Protein AF-A0AAX1UFE7-F1 (afdb_monomer)

Secondary structure (DSSP, 8-state):
-----------S---B-SS-TT---S--S-----HHHHHTSHHHHHHHHTT-THHHHHHHHHHHHHTTSSSTTEEES-HHHHHHHTT-TT-HHHHHHHHHHHTTT-EEEB-TTGGGGTT--EEE-HHHHHHHHHHHHHHHHHHHHHHHHHHHHHHHHHHHHHHHTT-HHHHH-HHHHHHHHHHHHHTT----HHHHHHHHHHHTS--------

Sequence (213 aa):
MPSDYAETEVIGDFWEYPLAFGETLSSHDWVPLYTNRLLTSRFVARALAEGRRADIGTALILWAEAFRQDPAGTLPDDDLELARLAGFGADLDGWRAARAGALYGWRETHIANQEDARDNPRLGHPMIAGIARDMYRRKRGRDQARTEGAKAMARTRVRRKLIEINCTRAADSADVVALIAEWLIQRDLYITSDNVRAAFEATRGGPKVVTFQ

Organism: Cereibacter sphaeroides (NCBI:txid1063)

Foldseek 3Di:
DDDPPPPPPPPDDAAAQLAAFVLAFDDLPDFDPVVVCLCPDPLCVVCVVVVNNVLSVLLVLVQSVQNGDGVRQKDFPDLQRSCVSSVVHPVSVVSVVSVCSSCVQWDWHDHPPCVVVVVTTIIHHVVSSVRSNVSSVVVVVVVVVVVVVVLVVLLVLLLVLCVVVVVNVLSPDSVSSSQLSVQCVVVVHDSDNVSSVVSSVVSVDDDDPPDDD

Structure (mmCIF, N/CA/C/O backbone):
data_AF-A0AAX1UFE7-F1
#
_entry.id   AF-A0AAX1UFE7-F1
#
loop_
_atom_site.group_PDB
_atom_site.id
_atom_site.type_symbol
_atom_site.label_atom_id
_atom_site.label_alt_id
_atom_site.label_comp_id
_atom_site.label_asym_id
_atom_site.label_entity_id
_atom_site.label_seq_id
_atom_site.pdbx_PDB_ins_code
_atom_site.Cartn_x
_atom_site.Cartn_y
_atom_site.Cartn_z
_atom_site.occupancy
_atom_site.B_iso_or_equiv
_atom_site.auth_seq_id
_atom_site.auth_comp_id
_atom_site.auth_asym_id
_atom_site.auth_atom_id
_atom_site.pdbx_PDB_model_num
ATOM 1 N N . MET A 1 1 ? -51.480 -2.887 -19.545 1.00 41.69 1 MET A N 1
ATOM 2 C CA . MET A 1 1 ? -50.050 -3.220 -19.690 1.00 41.69 1 MET A CA 1
ATOM 3 C C . MET A 1 1 ? -49.459 -3.228 -18.293 1.00 41.69 1 MET A C 1
ATOM 5 O O . MET A 1 1 ? -49.461 -2.161 -17.688 1.00 41.69 1 MET A O 1
ATOM 9 N N . PRO A 1 2 ? -49.093 -4.387 -17.723 1.00 40.69 2 PRO A N 1
ATOM 10 C CA . PRO A 1 2 ? -48.417 -4.415 -16.436 1.00 40.69 2 PRO A CA 1
ATOM 11 C C . PRO A 1 2 ? -46.998 -3.874 -16.627 1.00 40.69 2 PRO A C 1
ATOM 13 O O . PRO A 1 2 ? -46.335 -4.168 -17.618 1.00 40.69 2 PRO A O 1
ATOM 16 N N . SER A 1 3 ? -46.598 -2.995 -15.723 1.00 45.34 3 SER A N 1
ATOM 17 C CA . SER A 1 3 ? -45.331 -2.281 -15.742 1.00 45.34 3 SER A CA 1
ATOM 18 C C . SER A 1 3 ? -44.288 -3.124 -15.002 1.00 45.34 3 SER A C 1
ATOM 20 O O . SER A 1 3 ? -44.182 -3.020 -13.782 1.00 45.34 3 SER A O 1
ATOM 22 N N . ASP A 1 4 ? -43.535 -3.941 -15.742 1.00 45.16 4 ASP A N 1
ATOM 23 C CA . ASP A 1 4 ? -42.376 -4.713 -15.260 1.00 45.16 4 ASP A CA 1
ATOM 24 C C . ASP A 1 4 ? -41.153 -3.805 -15.017 1.00 45.16 4 ASP A C 1
ATOM 26 O O . ASP A 1 4 ? -40.085 -3.983 -15.603 1.00 45.16 4 ASP A O 1
ATOM 30 N N . TYR A 1 5 ? -41.284 -2.804 -14.145 1.00 48.34 5 TYR A N 1
ATOM 31 C CA . TYR A 1 5 ? -40.098 -2.238 -13.507 1.00 48.34 5 TYR A CA 1
ATOM 32 C C . TYR A 1 5 ? -39.777 -3.146 -12.329 1.00 48.34 5 TYR A C 1
ATOM 34 O O . TYR A 1 5 ? -40.318 -2.966 -11.241 1.00 48.34 5 TYR A O 1
ATOM 42 N N . ALA A 1 6 ? -38.953 -4.165 -12.584 1.00 50.38 6 ALA A N 1
ATOM 43 C CA . ALA A 1 6 ? -38.304 -4.919 -11.523 1.00 50.38 6 ALA A CA 1
ATOM 44 C C . ALA A 1 6 ? -37.709 -3.908 -10.534 1.00 50.38 6 ALA A C 1
ATOM 46 O O . ALA A 1 6 ? -36.952 -3.024 -10.942 1.00 50.38 6 ALA A O 1
ATOM 47 N N . GLU A 1 7 ? -38.127 -3.984 -9.271 1.00 51.28 7 GLU A N 1
ATOM 48 C CA . GLU A 1 7 ? -37.576 -3.161 -8.203 1.00 51.28 7 GLU A CA 1
ATOM 49 C C . GLU A 1 7 ? -36.057 -3.338 -8.225 1.00 51.28 7 GLU A C 1
ATOM 51 O O . GLU A 1 7 ? -35.550 -4.435 -7.991 1.00 51.28 7 GLU A O 1
ATOM 56 N N . THR A 1 8 ? -35.320 -2.282 -8.580 1.00 54.28 8 THR A N 1
ATOM 57 C CA . THR A 1 8 ? -33.864 -2.281 -8.455 1.00 54.28 8 THR A CA 1
ATOM 58 C C . THR A 1 8 ? -33.554 -2.339 -6.968 1.00 54.28 8 THR A C 1
ATOM 60 O O . THR A 1 8 ? -33.512 -1.312 -6.289 1.00 54.28 8 THR A O 1
ATOM 63 N N . GLU A 1 9 ? -33.395 -3.551 -6.447 1.00 51.44 9 GLU A N 1
ATOM 64 C CA . GLU A 1 9 ? -32.931 -3.783 -5.092 1.00 51.44 9 GLU A CA 1
ATOM 65 C C . GLU A 1 9 ? -31.526 -3.179 -4.995 1.00 51.44 9 GLU A C 1
ATOM 67 O O . GLU A 1 9 ? -30.599 -3.573 -5.707 1.00 51.44 9 GLU A O 1
ATOM 72 N N . VAL A 1 10 ? -31.376 -2.135 -4.181 1.00 50.28 10 VAL A N 1
ATOM 73 C CA . VAL A 1 10 ? -30.067 -1.544 -3.903 1.00 50.28 10 VAL A CA 1
ATOM 74 C C . VAL A 1 10 ? -29.330 -2.531 -3.002 1.00 50.28 10 VAL A C 1
ATOM 76 O O . VAL A 1 10 ? -29.459 -2.493 -1.779 1.00 50.28 10 VAL A O 1
ATOM 79 N N . ILE A 1 11 ? -28.594 -3.457 -3.618 1.00 50.66 11 ILE A N 1
ATOM 80 C CA . ILE A 1 11 ? -27.724 -4.415 -2.930 1.00 50.66 11 ILE A CA 1
ATOM 81 C C . ILE A 1 11 ? -26.485 -3.647 -2.440 1.00 50.66 11 ILE A C 1
ATOM 83 O O . ILE A 1 11 ? -25.440 -3.645 -3.081 1.00 50.66 11 ILE A O 1
ATOM 87 N N . GLY A 1 12 ? -26.631 -2.943 -1.315 1.00 55.84 12 GLY A N 1
ATOM 88 C CA . GLY A 1 12 ? -25.542 -2.257 -0.614 1.00 55.84 12 GLY A CA 1
ATOM 89 C C . GLY A 1 12 ? -25.025 -0.964 -1.265 1.00 55.84 12 GLY A C 1
ATOM 90 O O . GLY A 1 12 ? -25.207 -0.693 -2.451 1.00 55.84 12 GLY A O 1
ATOM 91 N N . ASP A 1 13 ? -24.355 -0.139 -0.457 1.00 71.88 13 ASP A N 1
ATOM 92 C CA . ASP A 1 13 ? -23.626 1.039 -0.935 1.00 71.88 13 ASP A CA 1
ATOM 93 C C . ASP A 1 13 ? -22.373 0.577 -1.696 1.00 71.88 13 ASP A C 1
ATOM 95 O O . ASP A 1 13 ? -21.334 0.306 -1.090 1.00 71.88 13 ASP A O 1
ATOM 99 N N . PHE A 1 14 ? -22.452 0.498 -3.027 1.00 81.56 14 PHE A N 1
ATOM 100 C CA . PHE A 1 14 ? -21.296 0.193 -3.872 1.00 81.56 14 PHE A CA 1
ATOM 101 C C . PHE A 1 14 ? -20.163 1.197 -3.614 1.00 81.56 14 PHE A C 1
ATOM 103 O O . PHE A 1 14 ? -20.282 2.396 -3.892 1.00 81.56 14 PHE A O 1
ATOM 110 N N . TRP A 1 15 ? -19.035 0.704 -3.097 1.00 90.06 15 TRP A N 1
ATOM 111 C CA . TRP A 1 15 ? -17.820 1.493 -2.930 1.00 90.06 15 TRP A CA 1
ATOM 112 C C . TRP A 1 15 ? -16.609 0.807 -3.552 1.00 90.06 15 TRP A C 1
ATOM 114 O O . TRP A 1 15 ? -16.050 -0.141 -2.998 1.00 90.06 15 TRP A O 1
ATOM 124 N N . GLU A 1 16 ? -16.171 1.351 -4.682 1.00 92.25 16 GLU A N 1
ATOM 125 C CA . GLU A 1 16 ? -14.952 0.930 -5.360 1.00 92.25 16 GLU A CA 1
ATOM 126 C C . GLU A 1 16 ? -13.699 1.476 -4.656 1.00 92.25 16 GLU A C 1
ATOM 128 O O . GLU A 1 16 ? -13.568 2.680 -4.384 1.00 92.25 16 GLU A O 1
ATOM 133 N N . TYR A 1 17 ? -12.768 0.575 -4.351 1.00 95.81 17 TYR A N 1
ATOM 134 C CA . TYR A 1 17 ? -11.479 0.904 -3.770 1.00 95.81 17 TYR A CA 1
ATOM 135 C C . TYR A 1 17 ? -10.571 1.553 -4.828 1.00 95.81 17 TYR A C 1
ATOM 137 O O . TYR A 1 17 ? -10.537 1.107 -5.972 1.00 95.81 17 TYR A O 1
ATOM 145 N N . PRO A 1 18 ? -9.784 2.592 -4.489 1.00 96.12 18 PRO A N 1
ATOM 146 C CA . PRO A 1 18 ? -9.018 3.345 -5.484 1.00 96.12 18 PRO A CA 1
ATOM 147 C C . PRO A 1 18 ? -7.779 2.625 -6.039 1.00 96.12 18 PRO A C 1
ATOM 149 O O . PRO A 1 18 ? -7.094 3.217 -6.873 1.00 96.12 18 PRO A O 1
ATOM 152 N N . LEU A 1 19 ? -7.449 1.435 -5.533 1.00 95.12 19 LEU A N 1
ATOM 153 C CA . LEU A 1 19 ? -6.307 0.625 -5.955 1.00 95.12 19 LEU A CA 1
ATOM 154 C C . LEU A 1 19 ? -6.782 -0.779 -6.338 1.00 95.12 19 LEU A C 1
ATOM 156 O O . LEU A 1 19 ? -7.625 -1.350 -5.645 1.00 95.12 19 LEU A O 1
ATOM 160 N N . ALA A 1 20 ? -6.219 -1.327 -7.410 1.00 93.50 20 ALA A N 1
ATOM 161 C CA . ALA A 1 20 ? -6.469 -2.696 -7.858 1.00 93.50 20 ALA A CA 1
ATOM 162 C C . ALA A 1 20 ? -5.535 -3.706 -7.167 1.00 93.50 20 ALA A C 1
ATOM 164 O O . ALA A 1 20 ? -4.517 -3.331 -6.579 1.00 93.50 20 ALA A O 1
ATOM 165 N N . PHE A 1 21 ? -5.842 -5.002 -7.271 1.00 92.19 21 PHE A N 1
ATOM 166 C CA . PHE A 1 21 ? -4.883 -6.044 -6.883 1.00 92.19 21 PHE A CA 1
ATOM 167 C C . PHE A 1 21 ? -3.569 -5.903 -7.676 1.00 92.19 21 PHE A C 1
ATOM 169 O O . PHE A 1 21 ? -3.562 -5.530 -8.852 1.00 92.19 21 PHE A O 1
ATOM 176 N N . GLY A 1 22 ? -2.439 -6.149 -7.012 1.00 91.12 22 GLY A N 1
ATOM 177 C CA . GLY A 1 22 ? -1.084 -5.877 -7.495 1.00 91.12 22 GLY A CA 1
ATOM 178 C C . GLY A 1 22 ? -0.594 -4.446 -7.227 1.00 91.12 22 GLY A C 1
ATOM 179 O O . GLY A 1 22 ? 0.610 -4.171 -7.318 1.00 91.12 22 GLY A O 1
ATOM 180 N N . GLU A 1 23 ? -1.476 -3.516 -6.850 1.00 94.38 23 GLU A N 1
ATOM 181 C CA . GLU A 1 23 ? -1.118 -2.126 -6.558 1.00 94.38 23 GLU A CA 1
ATOM 182 C C . GLU A 1 23 ? -0.697 -1.944 -5.090 1.00 94.38 23 GLU A C 1
ATOM 184 O O . GLU A 1 23 ? -1.396 -1.379 -4.247 1.00 94.38 23 GLU A O 1
ATOM 189 N N . THR A 1 24 ? 0.510 -2.422 -4.789 1.00 95.12 24 THR A N 1
ATOM 190 C CA . THR A 1 24 ? 1.123 -2.378 -3.451 1.00 95.12 24 THR A CA 1
ATOM 191 C C . THR A 1 24 ? 2.026 -1.156 -3.244 1.00 95.12 24 THR A C 1
ATOM 193 O O . THR A 1 24 ? 2.436 -0.473 -4.195 1.00 95.12 24 THR A O 1
ATOM 196 N N . LEU A 1 25 ? 2.420 -0.888 -1.996 1.00 94.25 25 LEU A N 1
ATOM 197 C CA . LEU A 1 25 ? 3.464 0.085 -1.651 1.00 94.25 25 LEU A CA 1
ATOM 198 C C . LEU A 1 25 ? 4.836 -0.602 -1.522 1.00 94.25 25 LEU A C 1
ATOM 200 O O . LEU A 1 25 ? 4.933 -1.807 -1.338 1.00 94.25 25 LEU A O 1
ATOM 204 N N . SER A 1 26 ? 5.923 0.155 -1.705 1.00 82.69 26 SER A N 1
ATOM 205 C CA . SER A 1 26 ? 7.304 -0.370 -1.657 1.00 82.69 26 SER A CA 1
ATOM 206 C C . SER A 1 26 ? 8.079 0.021 -0.396 1.00 82.69 26 SER A C 1
ATOM 208 O O . SER A 1 26 ? 9.113 -0.569 -0.105 1.00 82.69 26 SER A O 1
ATOM 210 N N . SER A 1 27 ? 7.598 1.015 0.351 1.00 78.50 27 SER A N 1
ATOM 211 C CA . SER A 1 27 ? 8.150 1.446 1.635 1.00 78.50 27 SER A CA 1
ATOM 212 C C . SER A 1 27 ? 6.987 1.768 2.562 1.00 78.50 27 SER A C 1
ATOM 214 O O . SER A 1 27 ? 6.037 2.436 2.146 1.00 78.50 27 SER A O 1
ATOM 216 N N . HIS A 1 28 ? 7.078 1.269 3.792 1.00 80.56 28 HIS A N 1
ATOM 217 C CA . HIS A 1 28 ? 6.029 1.356 4.811 1.00 80.56 28 HIS A CA 1
ATOM 218 C C . HIS A 1 28 ? 6.498 2.135 6.052 1.00 80.56 28 HIS A C 1
ATOM 220 O O . HIS A 1 28 ? 5.736 2.291 6.998 1.00 80.56 28 HIS A O 1
ATOM 226 N N . ASP A 1 29 ? 7.736 2.644 6.038 1.00 84.88 29 ASP A N 1
ATOM 227 C CA . ASP A 1 29 ? 8.360 3.330 7.181 1.00 84.88 29 ASP A CA 1
ATOM 228 C C . ASP A 1 29 ? 7.771 4.722 7.423 1.00 84.88 29 ASP A C 1
ATOM 230 O O . ASP A 1 29 ? 7.916 5.300 8.498 1.00 84.88 29 ASP A O 1
ATOM 234 N N . TRP A 1 30 ? 7.117 5.284 6.405 1.00 89.38 30 TRP A N 1
ATOM 235 C CA . TRP A 1 30 ? 6.487 6.589 6.485 1.00 89.38 30 TRP A CA 1
ATOM 236 C C . TRP A 1 30 ? 5.071 6.548 5.922 1.00 89.38 30 TRP A C 1
ATOM 238 O O . TRP A 1 30 ? 4.861 6.231 4.751 1.00 89.38 30 TRP A O 1
ATOM 248 N N . VAL A 1 31 ? 4.114 6.944 6.758 1.00 91.88 31 VAL A N 1
ATOM 249 C CA . VAL A 1 31 ? 2.702 7.136 6.425 1.00 91.88 31 VAL A CA 1
ATOM 250 C C . VAL A 1 31 ? 2.196 8.350 7.218 1.00 91.88 31 VAL A C 1
ATOM 252 O O . VAL A 1 31 ? 2.509 8.472 8.406 1.00 91.88 31 VAL A O 1
ATOM 255 N N . PRO A 1 32 ? 1.417 9.273 6.623 1.00 93.69 32 PRO A N 1
ATOM 256 C CA . PRO A 1 32 ? 0.853 10.394 7.365 1.00 93.69 32 PRO A CA 1
ATOM 257 C C . PRO A 1 32 ? -0.218 9.921 8.358 1.00 93.69 32 PRO A C 1
ATOM 259 O O . PRO A 1 32 ? -1.270 9.429 7.964 1.00 93.69 32 PRO A O 1
ATOM 262 N N . LEU A 1 33 ? 0.007 10.149 9.654 1.00 92.81 33 LEU A N 1
ATOM 263 C CA . LEU A 1 33 ? -0.970 9.814 10.700 1.00 92.81 33 LEU A CA 1
ATOM 264 C C . LEU A 1 33 ? -2.128 10.825 10.805 1.00 92.81 33 LEU A C 1
ATOM 266 O O . LEU A 1 33 ? -3.162 10.532 11.396 1.00 92.81 33 LEU A O 1
ATOM 270 N N . TYR A 1 34 ? -1.952 12.039 10.268 1.00 94.12 34 TYR A N 1
ATOM 271 C CA . TYR A 1 34 ? -2.890 13.159 10.430 1.00 94.12 34 TYR A CA 1
ATOM 272 C C . TYR A 1 34 ? -3.324 13.362 11.891 1.00 94.12 34 TYR A C 1
ATOM 274 O O . TYR A 1 34 ? -4.511 13.328 12.214 1.00 94.12 34 TYR A O 1
ATOM 282 N N . THR A 1 35 ? -2.351 13.599 12.775 1.00 95.00 35 THR A N 1
ATOM 283 C CA . THR A 1 35 ? -2.530 13.676 14.237 1.00 95.00 35 THR A CA 1
ATOM 284 C C . THR A 1 35 ? -3.734 14.507 14.673 1.00 95.00 35 THR A C 1
ATOM 286 O O . THR A 1 35 ? -4.543 14.022 15.456 1.00 95.00 35 THR A O 1
ATOM 289 N N . ASN A 1 36 ? -3.919 15.713 14.128 1.00 96.19 36 ASN A N 1
ATOM 290 C CA . ASN A 1 36 ? -5.072 16.548 14.470 1.00 96.19 36 ASN A CA 1
ATOM 291 C C . ASN A 1 36 ? -6.408 15.861 14.131 1.00 96.19 36 ASN A C 1
ATOM 293 O O . ASN A 1 36 ? -7.319 15.835 14.952 1.00 96.19 36 ASN A O 1
ATOM 297 N N . ARG A 1 37 ? -6.515 15.244 12.947 1.00 93.88 37 ARG A N 1
ATOM 298 C CA . ARG A 1 37 ? -7.725 14.530 12.513 1.00 93.88 37 ARG A CA 1
ATOM 299 C C . ARG A 1 37 ? -7.983 13.290 13.366 1.00 93.88 37 ARG A C 1
ATOM 301 O O . ARG A 1 37 ? -9.135 13.023 13.682 1.00 93.88 37 ARG A O 1
ATOM 308 N N . LEU A 1 38 ? -6.938 12.549 13.738 1.00 94.31 38 LEU A N 1
ATOM 309 C CA . LEU A 1 38 ? -7.049 11.390 14.626 1.00 94.31 38 LEU A CA 1
ATOM 310 C C . LEU A 1 38 ? -7.531 11.807 16.021 1.00 94.31 38 LEU A C 1
ATOM 312 O O . LEU A 1 38 ? -8.544 11.298 16.495 1.00 94.31 38 LEU A O 1
ATOM 316 N N . LEU A 1 39 ? -6.840 12.754 16.659 1.00 95.81 39 LEU A N 1
ATOM 317 C CA . LEU A 1 39 ? -7.099 13.146 18.047 1.00 95.81 39 LEU A CA 1
ATOM 318 C C . LEU A 1 39 ? -8.450 13.85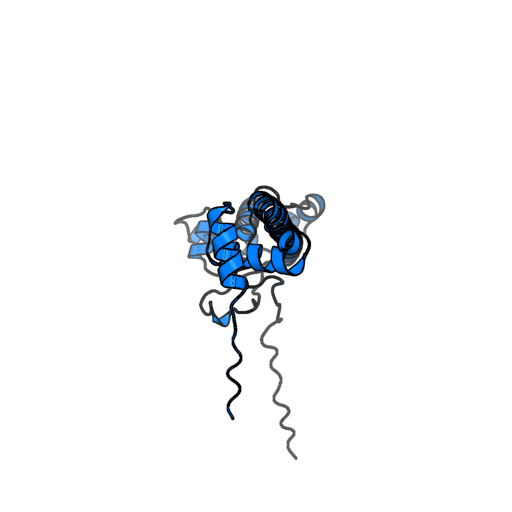3 18.232 1.00 95.81 39 LEU A C 1
ATOM 320 O O . LEU A 1 39 ? -9.028 13.775 19.310 1.00 95.81 39 LEU A O 1
ATOM 324 N N . THR A 1 40 ? -8.977 14.491 17.184 1.00 96.38 40 THR A N 1
ATOM 325 C CA . THR A 1 40 ? -10.312 15.125 17.183 1.00 96.38 40 THR A CA 1
ATOM 326 C C . THR A 1 40 ? -11.412 14.232 16.598 1.00 96.38 40 THR A C 1
ATOM 328 O O . THR A 1 40 ? -12.565 14.650 16.485 1.00 96.38 40 THR A O 1
ATOM 331 N N . SER A 1 41 ? -11.087 12.998 16.199 1.00 95.62 41 SER A N 1
ATOM 332 C CA . SER A 1 41 ? -12.050 12.106 15.555 1.00 95.62 41 SER A CA 1
ATOM 333 C C . SER A 1 41 ? -13.131 11.612 16.517 1.00 95.62 41 SER A C 1
ATOM 335 O O . SER A 1 41 ? -12.899 11.379 17.706 1.00 95.62 41 SER A O 1
ATOM 337 N N . ARG A 1 42 ? -14.312 11.317 15.958 1.00 96.25 42 ARG A N 1
ATOM 338 C CA . ARG A 1 42 ? -15.364 10.584 16.679 1.00 96.25 42 ARG A CA 1
ATOM 339 C C . ARG A 1 42 ? -14.902 9.208 17.162 1.00 96.25 42 ARG A C 1
ATOM 341 O O . ARG A 1 42 ? -15.399 8.752 18.182 1.00 96.25 42 ARG A O 1
ATOM 348 N N . PHE A 1 43 ? -13.966 8.576 16.452 1.00 96.31 43 PHE A N 1
ATOM 349 C CA . PHE A 1 43 ? -13.367 7.302 16.846 1.00 96.31 43 PHE A CA 1
ATOM 350 C C . PHE A 1 43 ? -12.704 7.400 18.225 1.00 96.31 43 PHE A C 1
ATOM 352 O O . PHE A 1 43 ? -13.116 6.703 19.150 1.00 96.31 43 PHE A O 1
ATOM 359 N N . VAL A 1 44 ? -11.740 8.315 18.383 1.00 97.56 44 VAL A N 1
ATOM 360 C CA . VAL A 1 44 ? -11.026 8.511 19.655 1.00 97.56 44 VAL A CA 1
ATOM 361 C C . VAL A 1 44 ? -11.989 8.959 20.752 1.00 97.56 44 VAL A C 1
ATOM 363 O O . VAL A 1 44 ? -11.968 8.396 21.844 1.00 97.56 44 VAL A O 1
ATOM 366 N N . ALA A 1 45 ? -12.881 9.912 20.460 1.00 97.69 45 ALA A N 1
ATOM 367 C CA . ALA A 1 45 ? -13.869 10.380 21.433 1.00 97.69 45 ALA A CA 1
ATOM 368 C C . ALA A 1 45 ? -14.763 9.237 21.956 1.00 97.69 45 ALA A C 1
ATOM 370 O O . ALA A 1 45 ? -14.971 9.120 23.162 1.00 97.69 45 ALA A O 1
ATOM 371 N N . ARG A 1 46 ? -15.247 8.362 21.063 1.00 96.19 46 ARG A N 1
ATOM 372 C CA . ARG A 1 46 ? -16.089 7.212 21.415 1.00 96.19 46 ARG A CA 1
ATOM 373 C C . ARG A 1 46 ? -15.323 6.155 22.206 1.00 96.19 46 ARG A C 1
ATOM 375 O O . ARG A 1 46 ? -15.821 5.699 23.229 1.00 96.19 46 ARG A O 1
ATOM 382 N N . ALA A 1 47 ? -14.119 5.795 21.764 1.00 97.06 47 ALA A N 1
ATOM 383 C CA . ALA A 1 47 ? -13.282 4.813 22.448 1.00 97.06 47 ALA A CA 1
ATOM 384 C C . ALA A 1 47 ? -12.979 5.236 23.895 1.00 97.06 47 ALA A C 1
ATOM 386 O O . ALA A 1 47 ? -13.027 4.413 24.806 1.00 97.06 47 ALA A O 1
ATOM 387 N N . LEU A 1 48 ? -12.723 6.529 24.126 1.00 97.38 48 LEU A N 1
ATOM 388 C CA . LEU A 1 48 ? -12.513 7.066 25.471 1.00 97.38 48 LEU A CA 1
ATOM 389 C C . LEU A 1 48 ? -13.800 7.073 26.307 1.00 97.38 48 LEU A C 1
ATOM 391 O O . LEU A 1 48 ? -13.765 6.654 27.461 1.00 97.38 48 LEU A O 1
ATOM 395 N N . ALA A 1 49 ? -14.924 7.510 25.733 1.00 97.25 49 ALA A N 1
ATOM 396 C CA . ALA A 1 49 ? -16.207 7.570 26.437 1.00 97.25 49 ALA A CA 1
ATOM 397 C C . ALA A 1 49 ? -16.727 6.183 26.855 1.00 97.25 49 ALA A C 1
ATOM 399 O O . ALA A 1 49 ? -17.329 6.044 27.914 1.00 97.25 49 ALA A O 1
ATOM 400 N N . GLU A 1 50 ? -16.469 5.157 26.043 1.00 96.19 50 GLU A N 1
ATOM 401 C CA . GLU A 1 50 ? -16.911 3.779 26.285 1.00 96.19 50 GLU A CA 1
ATOM 402 C C . GLU A 1 50 ? -15.871 2.947 27.065 1.00 96.19 50 GLU A C 1
ATOM 404 O O . GLU A 1 50 ? -16.026 1.737 27.204 1.00 96.19 50 GLU A O 1
ATOM 409 N N . GLY A 1 51 ? -14.791 3.565 27.565 1.00 96.50 51 GLY A N 1
ATOM 410 C CA . GLY A 1 51 ? -13.746 2.877 28.334 1.00 96.50 51 GLY A CA 1
ATOM 411 C C . GLY A 1 51 ? -12.875 1.913 27.517 1.00 96.50 51 GLY A C 1
ATOM 412 O O . GLY A 1 51 ? -12.074 1.173 28.084 1.00 96.50 51 GLY A O 1
ATOM 413 N N . ARG A 1 52 ? -12.971 1.940 26.183 1.00 95.81 52 ARG A N 1
ATOM 414 C CA . ARG A 1 52 ? -12.245 1.059 25.256 1.00 95.81 52 ARG A CA 1
ATOM 415 C C . ARG A 1 52 ? -11.015 1.728 24.650 1.00 95.81 52 ARG A C 1
ATOM 417 O O . ARG A 1 52 ? -10.786 1.716 23.445 1.00 95.81 52 ARG A O 1
ATOM 424 N N . ARG A 1 53 ? -10.182 2.334 25.498 1.00 96.56 53 ARG A N 1
ATOM 425 C CA . ARG A 1 53 ? -8.953 3.016 25.050 1.00 96.56 53 ARG A CA 1
ATOM 426 C C . ARG A 1 53 ? -7.991 2.081 24.299 1.00 96.56 53 ARG A C 1
ATOM 428 O O . ARG A 1 53 ? -7.256 2.557 23.436 1.00 96.56 53 ARG A O 1
ATOM 435 N N . ALA A 1 54 ? -7.995 0.785 24.618 1.00 96.75 54 ALA A N 1
ATOM 436 C CA . ALA A 1 54 ? -7.164 -0.222 23.959 1.00 96.75 54 ALA A CA 1
ATOM 437 C C . ALA A 1 54 ? -7.450 -0.334 22.448 1.00 96.75 54 ALA A C 1
ATOM 439 O O . ALA A 1 54 ? -6.504 -0.470 21.673 1.00 96.75 54 ALA A O 1
ATOM 440 N N . ASP A 1 55 ? -8.707 -0.144 22.025 1.00 97.00 55 ASP A N 1
ATOM 441 C CA . ASP A 1 55 ? -9.122 -0.202 20.616 1.00 97.00 55 ASP A CA 1
ATOM 442 C C . ASP A 1 55 ? -8.348 0.794 19.740 1.00 97.00 55 ASP A C 1
ATOM 444 O O . ASP A 1 55 ? -8.109 0.531 18.565 1.00 97.00 55 ASP A O 1
ATOM 448 N N . ILE A 1 56 ? -7.913 1.930 20.305 1.00 97.88 56 ILE A N 1
ATOM 449 C CA . ILE A 1 56 ? -7.094 2.924 19.594 1.00 97.88 56 ILE A CA 1
ATOM 450 C C . ILE A 1 56 ? -5.744 2.319 19.199 1.00 97.88 56 ILE A C 1
ATOM 452 O O . ILE A 1 56 ? -5.300 2.502 18.069 1.00 97.88 56 ILE A O 1
ATOM 456 N N . GLY A 1 57 ? -5.098 1.588 20.110 1.00 97.94 57 GLY A N 1
ATOM 457 C CA . GLY A 1 57 ? -3.828 0.918 19.832 1.00 9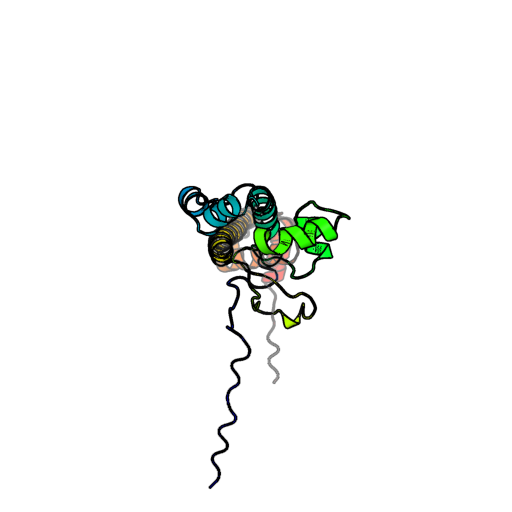7.94 57 GLY A CA 1
ATOM 458 C C . GLY A 1 57 ? -3.990 -0.167 18.772 1.00 97.94 57 GLY A C 1
ATOM 459 O O . GLY A 1 57 ? -3.247 -0.183 17.793 1.00 97.94 57 GLY A O 1
ATOM 460 N N . THR A 1 58 ? -5.012 -1.011 18.919 1.00 98.38 58 THR A N 1
ATOM 461 C CA . THR A 1 58 ? -5.329 -2.069 17.950 1.00 98.38 58 THR A CA 1
ATOM 462 C C . THR A 1 58 ? -5.645 -1.503 16.566 1.00 98.38 58 THR A C 1
ATOM 464 O O . THR A 1 58 ? -5.139 -2.009 15.566 1.00 98.38 58 THR A O 1
ATOM 467 N N . ALA A 1 59 ? -6.415 -0.414 16.488 1.00 98.06 59 ALA A N 1
ATOM 468 C CA . ALA A 1 59 ? -6.699 0.260 15.225 1.00 98.06 59 ALA A CA 1
ATOM 469 C C . ALA A 1 59 ? -5.418 0.773 14.557 1.00 98.06 59 ALA A C 1
ATOM 471 O O . ALA A 1 59 ? -5.245 0.576 13.361 1.00 98.06 59 ALA A O 1
ATOM 472 N N . LEU A 1 60 ? -4.494 1.386 15.308 1.00 97.38 60 LEU A N 1
ATOM 473 C CA . LEU A 1 60 ? -3.224 1.868 14.753 1.00 97.38 60 LEU A CA 1
ATOM 474 C C . LEU A 1 60 ? -2.341 0.731 14.218 1.00 97.38 60 LEU A C 1
ATOM 476 O O . LEU A 1 60 ? -1.702 0.910 13.181 1.00 97.38 60 LEU A O 1
ATOM 480 N N . ILE A 1 61 ? -2.335 -0.431 14.882 1.00 98.06 61 ILE A N 1
ATOM 481 C CA . ILE A 1 61 ? -1.660 -1.641 14.384 1.00 98.06 61 ILE A CA 1
ATOM 482 C C . ILE A 1 61 ? -2.282 -2.069 13.051 1.00 98.06 61 ILE A C 1
ATOM 484 O O . ILE A 1 61 ? -1.574 -2.200 12.055 1.00 98.06 61 ILE A O 1
ATOM 488 N N . LEU A 1 62 ? -3.610 -2.199 12.999 1.00 98.38 62 LEU A N 1
ATOM 489 C CA . LEU A 1 62 ? -4.322 -2.574 11.776 1.00 98.38 62 LEU A CA 1
ATOM 490 C C . LEU A 1 62 ? -4.152 -1.547 10.652 1.00 98.38 62 LEU A C 1
ATOM 492 O O . LEU A 1 62 ? -4.041 -1.926 9.491 1.00 98.38 62 LEU A O 1
ATOM 496 N N . TRP A 1 63 ? -4.081 -0.252 10.964 1.00 97.50 63 TRP A N 1
ATOM 497 C CA . TRP A 1 63 ? -3.798 0.786 9.970 1.00 97.50 63 TRP A CA 1
ATOM 498 C C . TRP A 1 63 ? -2.403 0.609 9.374 1.00 97.50 6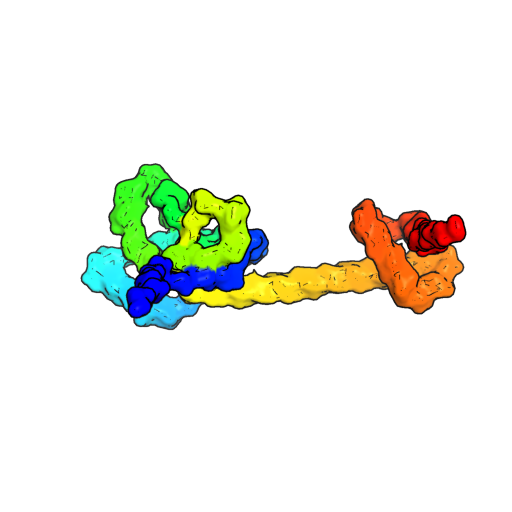3 TRP A C 1
ATOM 500 O O . TRP A 1 63 ? -2.251 0.728 8.161 1.00 97.50 63 TRP A O 1
ATOM 510 N N . ALA A 1 64 ? -1.396 0.304 10.196 1.00 96.56 64 ALA A N 1
ATOM 511 C CA . ALA A 1 64 ? -0.042 0.029 9.722 1.00 96.56 64 ALA A CA 1
ATOM 512 C C . ALA A 1 64 ? 0.014 -1.246 8.863 1.00 96.56 64 ALA A C 1
ATOM 514 O O . ALA A 1 64 ? 0.617 -1.232 7.786 1.00 96.56 64 ALA A O 1
ATOM 515 N N . GLU A 1 65 ? -0.658 -2.316 9.295 1.00 97.69 65 GLU A N 1
ATOM 516 C CA . GLU A 1 65 ? -0.757 -3.563 8.532 1.00 97.69 65 GLU A CA 1
ATOM 517 C C . GLU A 1 65 ? -1.496 -3.383 7.206 1.00 97.69 65 GLU A C 1
ATOM 519 O O . GLU A 1 65 ? -1.082 -3.957 6.200 1.00 97.69 65 GLU A O 1
ATOM 524 N N . ALA A 1 66 ? -2.523 -2.531 7.161 1.00 97.81 66 ALA A N 1
ATOM 525 C CA . ALA A 1 66 ? -3.288 -2.275 5.949 1.00 97.81 66 ALA A CA 1
ATOM 526 C C . ALA A 1 66 ? -2.407 -1.761 4.802 1.00 97.81 66 ALA A C 1
ATOM 528 O O . ALA A 1 66 ? -2.538 -2.202 3.663 1.00 97.81 66 ALA A O 1
ATOM 529 N N . PHE A 1 67 ? -1.450 -0.866 5.076 1.00 97.56 67 PHE A N 1
ATOM 530 C CA . PHE A 1 67 ? -0.546 -0.347 4.039 1.00 97.56 67 PHE A CA 1
ATOM 531 C C . PHE A 1 67 ? 0.387 -1.404 3.439 1.00 97.56 67 PHE A C 1
ATOM 533 O O . PHE A 1 67 ? 0.928 -1.169 2.359 1.00 97.56 67 PHE A O 1
ATOM 540 N N . ARG A 1 68 ? 0.564 -2.543 4.120 1.00 95.75 68 ARG A N 1
ATOM 541 C CA . ARG A 1 68 ? 1.387 -3.681 3.685 1.00 95.75 68 ARG A CA 1
ATOM 542 C C . ARG A 1 68 ? 0.588 -4.726 2.895 1.00 95.75 68 ARG A C 1
ATOM 544 O O . ARG A 1 68 ? 1.189 -5.671 2.391 1.00 95.75 68 ARG A O 1
ATOM 551 N N . GLN A 1 69 ? -0.736 -4.578 2.814 1.00 95.75 69 GLN A N 1
ATOM 552 C CA . GLN A 1 69 ? -1.617 -5.499 2.096 1.00 95.75 69 GLN A CA 1
ATOM 553 C C . GLN A 1 69 ? -1.600 -5.273 0.578 1.00 95.75 69 GLN A C 1
ATOM 555 O O . GLN A 1 69 ? -1.020 -4.311 0.065 1.00 95.75 69 GLN A O 1
ATOM 560 N N . ASP A 1 70 ? -2.278 -6.179 -0.125 1.00 94.00 70 ASP A N 1
ATOM 561 C CA . ASP A 1 70 ? -2.554 -6.113 -1.556 1.00 94.00 70 ASP A CA 1
ATOM 562 C C . ASP A 1 70 ? -4.076 -6.178 -1.808 1.00 94.00 70 ASP A C 1
ATOM 564 O O . ASP A 1 70 ? -4.676 -7.228 -1.556 1.00 94.00 70 ASP A O 1
ATOM 568 N N . PRO A 1 71 ? -4.732 -5.087 -2.242 1.00 95.12 71 PRO A N 1
ATOM 569 C CA . PRO A 1 71 ? -4.174 -3.761 -2.517 1.00 95.12 71 PRO A CA 1
ATOM 570 C C . PRO A 1 71 ? -3.756 -3.021 -1.244 1.00 95.12 71 PRO A C 1
ATOM 572 O O . PRO A 1 71 ? -4.282 -3.266 -0.151 1.00 95.12 71 PRO A O 1
ATOM 575 N N . ALA A 1 72 ? -2.852 -2.052 -1.384 1.00 97.19 72 ALA A N 1
ATOM 576 C CA . ALA A 1 72 ? -2.394 -1.277 -0.237 1.00 97.19 72 ALA A CA 1
ATOM 577 C C . ALA A 1 72 ? -3.533 -0.481 0.420 1.00 97.19 72 ALA A C 1
ATOM 579 O O . ALA A 1 72 ? -4.297 0.210 -0.248 1.00 97.19 72 ALA A O 1
ATOM 580 N N . GLY A 1 73 ? -3.591 -0.513 1.751 1.00 97.19 73 GLY A N 1
ATOM 581 C CA . GLY A 1 73 ? -4.583 0.194 2.562 1.00 97.19 73 GLY A CA 1
ATOM 582 C C . GLY A 1 73 ? -5.906 -0.559 2.755 1.00 97.19 73 GLY A C 1
ATOM 583 O O . GLY A 1 73 ? -6.876 0.046 3.226 1.00 97.19 73 GLY A O 1
ATOM 584 N N . THR A 1 74 ? -5.963 -1.836 2.377 1.00 97.56 74 THR A N 1
ATOM 585 C CA . THR A 1 74 ? -7.098 -2.733 2.640 1.00 97.56 74 THR A CA 1
ATOM 586 C C . THR A 1 74 ? -6.789 -3.673 3.803 1.00 97.56 74 THR A C 1
ATOM 588 O O . THR A 1 74 ? -5.640 -3.778 4.228 1.00 97.56 74 THR A O 1
ATOM 591 N N . LEU A 1 75 ? -7.808 -4.347 4.330 1.00 98.00 75 LEU A N 1
ATOM 592 C CA . LEU A 1 75 ? -7.660 -5.472 5.254 1.00 98.00 75 LEU A CA 1
ATOM 593 C C . LEU A 1 75 ? -8.500 -6.660 4.764 1.00 98.00 75 LEU A C 1
ATOM 595 O O . LEU A 1 75 ? -9.533 -6.423 4.138 1.00 98.00 75 LEU A O 1
ATOM 599 N N . PRO A 1 76 ? -8.099 -7.912 5.038 1.00 95.69 76 PRO A N 1
ATOM 600 C CA . PRO A 1 76 ? -8.982 -9.066 4.862 1.00 95.69 76 PRO A CA 1
ATOM 601 C C . PRO A 1 76 ? -10.199 -8.950 5.786 1.00 95.69 76 PRO A C 1
ATOM 603 O O . PRO A 1 76 ? -10.059 -8.487 6.917 1.00 95.69 76 PRO A O 1
ATOM 606 N N . ASP A 1 77 ? -11.373 -9.389 5.334 1.00 95.00 77 ASP A N 1
ATOM 607 C CA . ASP A 1 77 ? -12.553 -9.551 6.197 1.00 95.00 77 ASP A CA 1
ATOM 608 C C . ASP A 1 77 ? -12.654 -10.988 6.736 1.00 95.00 77 ASP A C 1
ATOM 610 O O . ASP A 1 77 ? -13.636 -11.692 6.524 1.00 95.00 77 ASP A O 1
ATOM 614 N N . ASP A 1 78 ? -11.595 -11.441 7.407 1.00 94.94 78 ASP A N 1
ATOM 615 C CA . ASP A 1 78 ? -11.524 -12.754 8.050 1.00 94.94 78 ASP A CA 1
ATOM 616 C C . ASP A 1 78 ? -10.984 -12.604 9.476 1.00 94.94 78 ASP A C 1
ATOM 618 O O . ASP A 1 78 ? -9.958 -11.961 9.704 1.00 94.94 78 ASP A O 1
ATOM 622 N N . ASP A 1 79 ? -11.680 -13.178 10.459 1.00 96.06 79 ASP A N 1
ATOM 623 C CA . ASP A 1 79 ? -11.337 -12.993 11.873 1.00 96.06 79 ASP A CA 1
ATOM 624 C C . ASP A 1 79 ? -9.999 -13.634 12.254 1.00 96.06 79 ASP A C 1
ATOM 626 O O . ASP A 1 79 ? -9.306 -13.110 13.127 1.00 96.06 79 ASP A O 1
ATOM 630 N N . LEU A 1 80 ? -9.617 -14.745 11.619 1.00 95.81 80 LEU A N 1
ATOM 631 C CA . LEU A 1 80 ? -8.344 -15.403 11.901 1.00 95.81 80 LEU A CA 1
ATOM 632 C C . LEU A 1 80 ? -7.179 -14.553 11.383 1.00 95.81 80 LEU A C 1
ATOM 634 O O . LEU A 1 80 ? -6.207 -14.312 12.107 1.00 95.81 80 LEU A O 1
ATOM 638 N N . GLU A 1 81 ? -7.284 -14.054 10.152 1.00 95.56 81 GLU A N 1
ATOM 639 C CA . GLU A 1 81 ? -6.292 -13.150 9.582 1.00 95.56 81 GLU A CA 1
ATOM 640 C C . GLU A 1 81 ? -6.219 -11.829 10.347 1.00 95.56 81 GLU A C 1
ATOM 642 O O . GLU A 1 81 ? -5.122 -11.377 10.688 1.00 95.56 81 GLU A O 1
ATOM 647 N N . LEU A 1 82 ? -7.363 -11.227 10.671 1.00 97.69 82 LEU A N 1
ATOM 648 C CA . LEU A 1 82 ? -7.414 -9.966 11.401 1.00 97.69 82 LEU A CA 1
ATOM 649 C C . LEU A 1 82 ? -6.860 -10.097 12.820 1.00 97.69 82 LEU A C 1
ATOM 651 O O . LEU A 1 82 ? -6.088 -9.233 13.230 1.00 97.69 82 LEU A O 1
ATOM 655 N N . ALA A 1 83 ? -7.160 -11.177 13.549 1.00 98.12 83 ALA A N 1
ATOM 656 C CA . ALA A 1 83 ? -6.575 -11.429 14.867 1.00 98.12 83 ALA A CA 1
ATOM 657 C C . ALA A 1 83 ? -5.044 -11.525 14.798 1.00 98.12 83 ALA A C 1
ATOM 659 O O . ALA A 1 83 ? -4.334 -10.961 15.640 1.00 98.12 83 ALA A O 1
ATOM 660 N N . ARG A 1 84 ? -4.514 -12.190 13.762 1.00 97.75 84 ARG A N 1
ATOM 661 C CA . ARG A 1 84 ? -3.070 -12.267 13.512 1.00 97.75 84 ARG A CA 1
ATOM 662 C C . ARG A 1 84 ? -2.477 -10.888 13.216 1.00 97.75 84 ARG A C 1
ATOM 664 O O . ARG A 1 84 ? -1.466 -10.537 13.818 1.00 97.75 84 ARG A O 1
ATOM 671 N N . LEU A 1 85 ? -3.089 -10.112 12.317 1.00 98.06 85 LEU A N 1
ATOM 672 C CA . LEU A 1 85 ? -2.629 -8.765 11.944 1.00 98.06 85 LEU A CA 1
ATOM 673 C C . LEU A 1 85 ? -2.712 -7.779 13.118 1.00 98.06 85 LEU A C 1
ATOM 675 O O . LEU A 1 85 ? -1.824 -6.953 13.297 1.00 98.06 85 LEU A O 1
ATOM 679 N N . ALA A 1 86 ? -3.745 -7.891 13.950 1.00 98.12 86 ALA A N 1
ATOM 680 C CA . ALA A 1 86 ? -3.957 -7.060 15.130 1.00 98.12 86 ALA A CA 1
ATOM 681 C C . ALA A 1 86 ? -3.050 -7.432 16.322 1.00 98.12 86 ALA A C 1
ATOM 683 O O . ALA A 1 86 ? -3.038 -6.710 17.319 1.00 98.12 86 ALA A O 1
ATOM 684 N N . GLY A 1 87 ? -2.301 -8.539 16.238 1.00 97.50 87 GLY A N 1
ATOM 685 C CA . GLY A 1 87 ? -1.376 -8.986 17.283 1.00 97.50 87 GLY A CA 1
ATOM 686 C C . GLY A 1 87 ? -2.005 -9.824 18.403 1.00 97.50 87 GLY A C 1
ATOM 687 O O . GLY A 1 87 ? -1.350 -10.052 19.416 1.00 97.50 87 GLY A O 1
ATOM 688 N N . PHE A 1 88 ? -3.237 -10.311 18.232 1.00 97.69 88 PHE A N 1
ATOM 689 C CA . PHE A 1 88 ? -3.896 -11.224 19.179 1.00 97.69 88 PHE A CA 1
ATOM 690 C C . PHE A 1 88 ? -3.419 -12.677 19.024 1.00 97.69 88 PHE A C 1
ATOM 692 O O . PHE A 1 88 ? -3.483 -13.470 19.964 1.00 97.69 88 PHE A O 1
ATOM 699 N N . GLY A 1 89 ? -2.906 -13.044 17.845 1.00 93.38 89 GLY A N 1
ATOM 700 C CA . GLY A 1 89 ? -2.410 -14.394 17.585 1.00 93.38 89 GLY A CA 1
ATOM 701 C C . GLY A 1 89 ? -3.526 -15.434 17.702 1.00 93.38 89 GLY A C 1
ATOM 702 O O . GLY A 1 89 ? -4.464 -15.412 16.914 1.00 93.38 89 GLY A O 1
ATOM 703 N N . ALA A 1 90 ? -3.414 -16.348 18.670 1.00 93.06 90 ALA A N 1
ATOM 704 C CA . ALA A 1 90 ? -4.409 -17.398 18.904 1.00 93.06 90 ALA A CA 1
ATOM 705 C C . ALA A 1 90 ? -5.640 -16.931 19.713 1.00 93.06 90 ALA A C 1
ATOM 707 O O . ALA A 1 90 ? -6.611 -17.679 19.816 1.00 93.06 90 ALA A O 1
ATOM 708 N N . ASP A 1 91 ? -5.619 -15.722 20.287 1.00 97.31 91 ASP A N 1
ATOM 709 C CA . ASP A 1 91 ? -6.726 -15.176 21.082 1.00 97.31 91 ASP A CA 1
ATOM 710 C C . ASP A 1 91 ? -7.837 -14.584 20.192 1.00 97.31 91 ASP A C 1
ATOM 712 O O . ASP A 1 91 ? -7.977 -13.369 20.028 1.00 97.31 91 ASP A O 1
ATOM 716 N N . LEU A 1 92 ? -8.634 -15.467 19.584 1.00 98.00 92 LEU A N 1
ATOM 717 C CA . LEU A 1 92 ? -9.759 -15.066 18.732 1.00 98.00 92 LEU A CA 1
ATOM 718 C C . LEU A 1 92 ? -10.893 -14.399 19.515 1.00 98.00 92 LEU A C 1
ATOM 720 O O . LEU A 1 92 ? -11.588 -13.547 18.964 1.00 98.00 92 LEU A O 1
ATOM 724 N N . ASP A 1 93 ? -11.096 -14.762 20.778 1.00 98.00 93 ASP A N 1
ATOM 725 C CA . ASP A 1 93 ? -12.173 -14.189 21.587 1.00 98.00 93 ASP A CA 1
ATOM 726 C C . ASP A 1 93 ? -11.839 -12.752 22.001 1.00 98.00 93 ASP A C 1
ATOM 728 O O . ASP A 1 93 ? -12.693 -11.865 21.892 1.00 98.00 93 ASP A O 1
ATOM 732 N N . GLY A 1 94 ? -10.578 -12.486 22.362 1.00 97.44 94 GLY A N 1
ATOM 733 C CA . GLY A 1 94 ? -10.069 -11.132 22.558 1.00 97.44 94 GLY A CA 1
ATOM 734 C C . GLY A 1 94 ? -10.174 -10.287 21.289 1.00 97.44 94 GLY A C 1
ATOM 735 O O . GLY A 1 94 ? -10.655 -9.150 21.346 1.00 97.44 94 GLY A O 1
ATOM 736 N N . TRP A 1 95 ? -9.813 -10.850 20.128 1.00 98.12 95 TRP A N 1
ATOM 737 C CA . TRP A 1 95 ? -9.998 -10.170 18.844 1.00 98.12 95 TRP A CA 1
ATOM 738 C C . TRP A 1 95 ? -11.469 -9.821 18.598 1.00 98.12 95 TRP A C 1
ATOM 740 O O . TRP A 1 95 ? -11.786 -8.662 18.334 1.00 98.12 95 TRP A O 1
ATOM 750 N N . ARG A 1 96 ? -12.387 -10.785 18.728 1.00 97.81 96 ARG A N 1
ATOM 751 C CA . ARG A 1 96 ? -13.827 -10.570 18.502 1.00 97.81 96 ARG A CA 1
ATOM 752 C C . ARG A 1 96 ? -14.399 -9.484 19.408 1.00 97.81 96 ARG A C 1
ATOM 754 O O . ARG A 1 96 ? -15.223 -8.693 18.952 1.00 97.81 96 ARG A O 1
ATOM 761 N N . ALA A 1 97 ? -13.935 -9.402 20.655 1.00 96.88 97 ALA A N 1
ATOM 762 C CA . ALA A 1 97 ? -14.321 -8.339 21.577 1.00 96.88 97 ALA A CA 1
ATOM 763 C C . ALA A 1 97 ? -13.815 -6.951 21.129 1.00 96.88 97 ALA A C 1
ATOM 765 O O . ALA A 1 97 ? -14.544 -5.965 21.250 1.00 96.88 97 ALA A O 1
ATOM 766 N N . ALA A 1 98 ? -12.598 -6.866 20.580 1.00 97.19 98 ALA A N 1
ATOM 767 C CA . ALA A 1 98 ? -11.995 -5.615 20.108 1.00 97.19 98 ALA A CA 1
ATOM 768 C C . ALA A 1 98 ? -12.452 -5.197 18.695 1.00 97.19 98 ALA A C 1
ATOM 770 O O . ALA A 1 98 ? -12.420 -4.009 18.359 1.00 97.19 98 ALA A O 1
ATOM 771 N N . ARG A 1 99 ? -12.888 -6.152 17.863 1.00 97.56 99 ARG A N 1
ATOM 772 C CA . ARG A 1 99 ? -13.143 -6.005 16.420 1.00 97.56 99 ARG A CA 1
ATOM 773 C C . ARG A 1 99 ? -13.959 -4.768 16.074 1.00 97.56 99 ARG A C 1
ATOM 775 O O . ARG A 1 99 ? -13.529 -3.954 15.262 1.00 97.56 99 ARG A O 1
ATOM 782 N N . ALA A 1 100 ? -15.126 -4.604 16.697 1.00 96.06 100 ALA A N 1
ATOM 783 C CA . ALA A 1 100 ? -16.047 -3.513 16.373 1.00 96.06 100 ALA A CA 1
ATOM 784 C C . ALA A 1 100 ? -15.447 -2.121 16.646 1.00 96.06 100 ALA A C 1
ATOM 786 O O . ALA A 1 100 ? -15.739 -1.164 15.928 1.00 96.06 100 ALA A O 1
ATOM 787 N N . GLY A 1 101 ? -14.609 -1.997 17.678 1.00 96.62 101 GLY A N 1
ATOM 788 C CA . GLY A 1 101 ? -13.920 -0.753 17.995 1.00 96.62 101 GLY A CA 1
ATOM 789 C C . GLY A 1 101 ? -12.690 -0.526 17.124 1.00 96.62 101 GLY A C 1
ATOM 790 O O . GLY A 1 101 ? -12.536 0.553 16.553 1.00 96.62 101 GLY A O 1
ATOM 791 N N . ALA A 1 102 ? -11.851 -1.551 16.967 1.00 97.69 102 ALA A N 1
ATOM 792 C CA . ALA A 1 102 ? -10.631 -1.491 16.164 1.00 97.69 102 ALA A CA 1
ATOM 793 C C . ALA A 1 102 ? -10.912 -1.245 14.669 1.00 97.69 102 ALA A C 1
ATOM 795 O O . ALA A 1 102 ? -10.140 -0.560 13.994 1.00 97.69 102 ALA A O 1
ATOM 796 N N . LEU A 1 103 ? -12.043 -1.749 14.165 1.00 97.88 103 LEU A N 1
ATOM 797 C CA . LEU A 1 103 ? -12.510 -1.558 12.792 1.00 97.88 103 LEU A CA 1
ATOM 798 C C . LEU A 1 103 ? -13.478 -0.373 12.631 1.00 97.88 103 LEU A C 1
ATOM 800 O O . LEU A 1 103 ? -14.218 -0.303 11.648 1.00 97.88 103 LEU A O 1
ATOM 804 N N . TYR A 1 104 ? -13.466 0.610 13.535 1.00 96.62 104 TYR A N 1
ATOM 805 C CA . TYR A 1 104 ? -14.289 1.809 13.368 1.00 96.62 104 TYR A CA 1
ATOM 806 C C . TYR A 1 104 ? -14.032 2.492 12.011 1.00 96.62 104 TYR A C 1
ATOM 808 O O . TYR A 1 104 ? -12.913 2.907 11.707 1.00 96.62 104 TYR A O 1
ATOM 816 N N . GLY A 1 105 ? -15.091 2.653 11.211 1.00 94.44 105 GLY A N 1
ATOM 817 C CA . GLY A 1 105 ? -15.040 3.318 9.903 1.00 94.44 105 GLY A CA 1
ATOM 818 C C . GLY A 1 105 ? -14.527 2.450 8.750 1.00 94.44 105 GLY A C 1
ATOM 819 O O . GLY A 1 105 ? -14.450 2.944 7.623 1.00 94.44 105 GLY A O 1
ATOM 820 N N . TRP A 1 106 ? -14.180 1.189 9.015 1.00 97.44 106 TRP A N 1
ATOM 821 C CA . TRP A 1 106 ? -13.941 0.198 7.973 1.00 97.44 106 TRP A CA 1
ATOM 822 C C . TRP A 1 106 ? -15.273 -0.308 7.422 1.00 97.44 106 TRP A C 1
ATOM 824 O O . TRP A 1 106 ? -16.257 -0.416 8.154 1.00 97.44 106 TRP A O 1
ATOM 834 N N . ARG A 1 107 ? -15.307 -0.591 6.125 1.00 95.56 107 ARG A N 1
ATOM 835 C CA . ARG A 1 107 ? -16.474 -1.136 5.427 1.00 95.56 107 ARG A CA 1
ATOM 836 C C . ARG A 1 107 ? -16.024 -1.997 4.257 1.00 95.56 107 ARG A C 1
ATOM 838 O O . ARG A 1 107 ? -14.918 -1.798 3.756 1.00 95.56 107 ARG A O 1
ATOM 845 N N . GLU A 1 108 ? -16.883 -2.909 3.829 1.00 94.12 108 GLU A N 1
ATOM 846 C CA . GLU A 1 108 ? -16.674 -3.694 2.615 1.00 94.12 108 GLU A CA 1
ATOM 847 C C . GLU A 1 108 ? -16.409 -2.778 1.410 1.00 94.12 108 GLU A C 1
ATOM 849 O O . GLU A 1 108 ? -16.918 -1.652 1.330 1.00 94.12 108 GLU A O 1
ATOM 854 N N . THR A 1 109 ? -15.547 -3.231 0.505 1.00 92.19 109 THR A N 1
ATOM 855 C CA . THR A 1 109 ? -15.183 -2.486 -0.697 1.00 92.19 109 THR A CA 1
ATOM 856 C C . THR A 1 109 ? -15.001 -3.426 -1.880 1.00 92.19 109 THR A C 1
ATOM 858 O O . THR A 1 109 ? -14.512 -4.544 -1.733 1.00 92.19 109 THR A O 1
ATOM 861 N N . HIS A 1 110 ? -15.365 -2.944 -3.064 1.00 91.06 110 HIS A N 1
ATOM 862 C CA . HIS A 1 110 ? -15.138 -3.643 -4.321 1.00 91.06 110 HIS A CA 1
ATOM 863 C C . HIS A 1 110 ? -13.772 -3.270 -4.879 1.00 91.06 110 HIS A C 1
ATOM 865 O O . HIS A 1 110 ? -13.412 -2.092 -4.905 1.00 91.06 110 HIS A O 1
ATOM 871 N N . ILE A 1 111 ? -13.017 -4.258 -5.349 1.00 91.50 111 ILE A N 1
ATOM 872 C CA . ILE A 1 111 ? -11.680 -4.040 -5.903 1.00 91.50 111 ILE A CA 1
ATOM 873 C C . ILE A 1 111 ? -11.683 -4.413 -7.382 1.00 91.50 111 ILE A C 1
ATOM 875 O O . ILE A 1 111 ? -12.206 -5.453 -7.781 1.00 91.50 111 ILE A O 1
ATOM 879 N N . ALA A 1 112 ? -11.079 -3.568 -8.215 1.00 86.38 112 ALA A N 1
ATOM 880 C CA . ALA A 1 112 ? -10.902 -3.885 -9.626 1.00 86.38 112 ALA A CA 1
ATOM 881 C C . ALA A 1 112 ? -10.086 -5.182 -9.792 1.00 86.38 112 ALA A C 1
ATOM 883 O O . ALA A 1 112 ? -9.064 -5.372 -9.128 1.00 86.38 112 ALA A O 1
ATOM 884 N N . ASN A 1 113 ? -10.535 -6.055 -10.699 1.00 79.12 113 ASN A N 1
ATOM 885 C CA . ASN A 1 113 ? -9.982 -7.395 -10.948 1.00 79.12 113 ASN A CA 1
ATOM 886 C C . ASN A 1 113 ? -10.112 -8.373 -9.760 1.00 79.12 113 ASN A C 1
ATOM 888 O O . ASN A 1 113 ? -9.377 -9.350 -9.671 1.00 79.12 113 ASN A O 1
ATOM 892 N N . GLN A 1 114 ? -11.070 -8.156 -8.851 1.00 77.19 114 GLN A N 1
ATOM 893 C CA . GLN A 1 114 ? -11.352 -9.088 -7.747 1.00 77.19 114 GLN A CA 1
ATOM 894 C C . GLN A 1 114 ? -11.817 -10.479 -8.21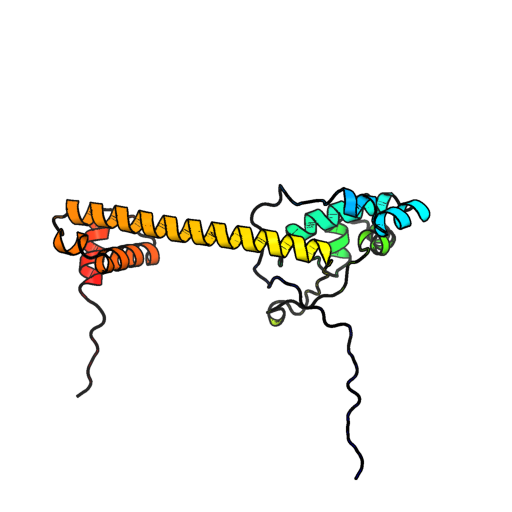2 1.00 77.19 114 GLN A C 1
ATOM 896 O O . GLN A 1 114 ? -11.819 -11.417 -7.420 1.00 77.19 114 GLN A O 1
ATOM 901 N N . GLU A 1 115 ? -12.164 -10.654 -9.489 1.00 71.75 115 GLU A N 1
ATOM 902 C CA . GLU A 1 115 ? -12.462 -11.968 -10.073 1.00 71.75 115 GLU A CA 1
ATOM 903 C C . GLU A 1 115 ? -11.3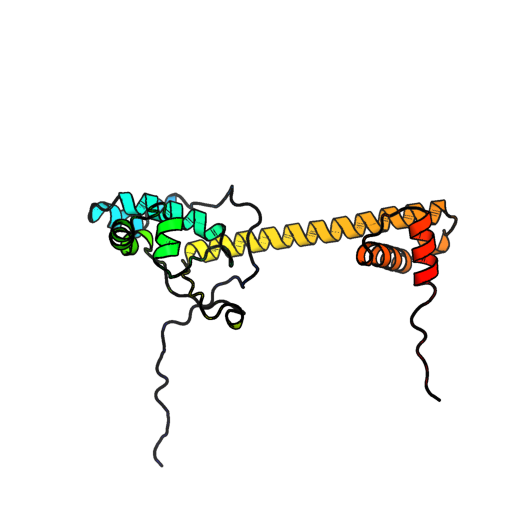12 -12.970 -9.893 1.00 71.75 115 GLU A C 1
ATOM 905 O O . GLU A 1 115 ? -11.572 -14.157 -9.691 1.00 71.75 115 GLU A O 1
ATOM 910 N N . ASP A 1 116 ? -10.071 -12.474 -9.870 1.00 69.81 116 ASP A N 1
ATOM 911 C CA . ASP A 1 116 ? -8.857 -13.262 -9.638 1.00 69.81 116 ASP A CA 1
ATOM 912 C C . ASP A 1 116 ? -8.678 -13.662 -8.155 1.00 69.81 116 ASP A C 1
ATOM 914 O O . ASP A 1 116 ? -7.847 -14.509 -7.830 1.00 69.81 116 ASP A O 1
ATOM 918 N N . ALA A 1 117 ? -9.463 -13.069 -7.246 1.00 69.38 117 ALA A N 1
ATOM 919 C CA . ALA A 1 117 ? -9.395 -13.240 -5.792 1.00 69.38 117 ALA A CA 1
ATOM 920 C C . ALA A 1 117 ? -10.802 -13.323 -5.158 1.00 69.38 117 ALA A C 1
ATOM 922 O O . ALA A 1 117 ? -11.101 -12.653 -4.166 1.00 69.38 117 ALA A O 1
ATOM 923 N N . ARG A 1 118 ? -11.682 -14.142 -5.750 1.00 69.75 118 ARG A N 1
ATOM 924 C CA . ARG A 1 118 ? -13.120 -14.210 -5.420 1.00 69.75 118 ARG A CA 1
ATOM 925 C C . ARG A 1 118 ? -13.421 -14.546 -3.950 1.00 69.75 118 ARG A C 1
ATOM 927 O O . ARG A 1 118 ? -14.387 -14.022 -3.409 1.00 69.75 118 ARG A O 1
ATOM 934 N N . ASP A 1 119 ? -12.568 -15.338 -3.303 1.00 79.62 119 ASP A N 1
ATOM 935 C CA . ASP A 1 119 ? -12.732 -15.775 -1.906 1.00 79.62 119 ASP A CA 1
ATOM 936 C C . ASP A 1 119 ? -11.990 -14.878 -0.893 1.00 79.62 119 ASP A C 1
ATOM 938 O O . ASP A 1 119 ? -11.715 -15.293 0.230 1.00 79.62 119 ASP A O 1
ATOM 942 N N . ASN A 1 120 ? -11.627 -13.650 -1.281 1.00 81.62 120 ASN A N 1
ATOM 943 C CA . ASN A 1 120 ? -10.880 -12.712 -0.439 1.00 81.62 120 ASN A CA 1
ATOM 944 C C . ASN A 1 120 ? -11.643 -11.384 -0.281 1.00 81.62 120 ASN A C 1
ATOM 946 O O . ASN A 1 120 ? -11.299 -10.395 -0.942 1.00 81.62 120 ASN A O 1
ATOM 950 N N . PRO A 1 121 ? -12.703 -11.341 0.551 1.00 89.31 121 PRO A N 1
ATOM 951 C CA . PRO A 1 121 ? -13.401 -10.098 0.844 1.00 89.31 121 PRO A CA 1
ATOM 952 C C . PRO A 1 121 ? -12.447 -9.108 1.516 1.00 89.31 121 PRO A C 1
ATOM 954 O O . PRO A 1 121 ? -11.623 -9.467 2.365 1.00 89.31 121 PRO A O 1
ATOM 957 N N . ARG A 1 122 ? -12.551 -7.836 1.123 1.00 94.19 122 ARG A N 1
ATOM 958 C CA . ARG A 1 122 ? -11.682 -6.774 1.624 1.00 94.19 122 ARG A CA 1
ATOM 959 C C . ARG A 1 122 ? -12.483 -5.671 2.293 1.00 94.19 122 ARG A C 1
ATOM 961 O O . ARG A 1 122 ? -13.513 -5.216 1.800 1.00 94.19 122 ARG A O 1
ATOM 968 N N . LEU A 1 123 ? -11.929 -5.181 3.392 1.00 97.06 123 LEU A N 1
ATOM 969 C CA . LEU A 1 123 ? -12.358 -3.971 4.067 1.00 97.06 123 LEU A CA 1
ATOM 970 C C . LEU A 1 123 ? -11.500 -2.793 3.608 1.00 97.06 123 LEU A C 1
ATOM 972 O O . LEU A 1 123 ? -10.271 -2.876 3.535 1.00 97.06 123 LEU A O 1
ATOM 976 N N . GLY A 1 124 ? -12.146 -1.657 3.373 1.00 97.25 124 GLY A N 1
ATOM 977 C CA . GLY A 1 124 ? -11.501 -0.371 3.160 1.00 97.25 124 GLY A CA 1
ATOM 978 C C . GLY A 1 124 ? -11.879 0.638 4.243 1.00 97.25 124 GLY A C 1
ATOM 979 O O . GLY A 1 124 ? -12.978 0.614 4.794 1.00 97.25 124 GLY A O 1
ATOM 980 N N . HIS A 1 125 ? -10.986 1.592 4.504 1.00 97.25 125 HIS A N 1
ATOM 981 C CA . HIS A 1 125 ? -11.278 2.773 5.319 1.00 97.25 125 HIS A CA 1
ATOM 982 C C . HIS A 1 125 ? -11.047 4.047 4.485 1.00 97.25 125 HIS A C 1
ATOM 984 O O . HIS A 1 125 ? -9.929 4.242 4.003 1.00 97.25 125 HIS A O 1
ATOM 990 N N . PRO A 1 126 ? -12.025 4.964 4.323 1.00 94.69 126 PRO A N 1
ATOM 991 C CA . PRO A 1 126 ? -11.928 6.081 3.370 1.00 94.69 126 PRO A CA 1
ATOM 992 C C . PRO A 1 126 ? -10.681 6.966 3.522 1.00 94.69 126 PRO A C 1
ATOM 994 O O . PRO A 1 126 ? -10.083 7.399 2.538 1.00 94.69 126 PRO A O 1
ATOM 997 N N . MET A 1 127 ? -10.259 7.225 4.763 1.00 94.94 127 MET A N 1
ATOM 998 C CA . MET A 1 127 ? -9.039 7.996 5.032 1.00 94.94 127 MET A CA 1
ATOM 999 C C . MET A 1 127 ? -7.771 7.227 4.631 1.00 94.94 127 MET A C 1
ATOM 1001 O O . MET A 1 127 ? -6.889 7.813 4.009 1.00 94.94 127 MET A O 1
ATOM 1005 N N . ILE A 1 128 ? -7.712 5.923 4.919 1.00 97.12 128 ILE A N 1
ATOM 1006 C CA . ILE A 1 128 ? -6.564 5.064 4.597 1.00 97.12 128 ILE A CA 1
ATOM 1007 C C . ILE A 1 128 ? -6.472 4.880 3.080 1.00 97.12 128 ILE A C 1
ATOM 1009 O O . ILE A 1 128 ? -5.397 5.049 2.515 1.00 97.12 128 ILE A O 1
ATOM 1013 N N . ALA A 1 129 ? -7.607 4.667 2.410 1.00 97.62 129 ALA A N 1
ATOM 1014 C CA . ALA A 1 129 ? -7.706 4.585 0.956 1.00 97.62 129 ALA A CA 1
ATOM 1015 C C . ALA A 1 129 ? -7.175 5.852 0.265 1.00 97.62 129 ALA A C 1
ATOM 1017 O O . ALA A 1 129 ? -6.422 5.774 -0.706 1.00 97.62 129 ALA A O 1
ATOM 1018 N N . GLY A 1 130 ? -7.512 7.036 0.793 1.00 96.06 130 GLY A N 1
ATOM 1019 C CA . GLY A 1 130 ? -6.979 8.306 0.295 1.00 96.06 130 GLY A CA 1
ATOM 1020 C C . GLY A 1 130 ? -5.455 8.402 0.420 1.00 96.06 130 GLY A C 1
ATOM 1021 O O . GLY A 1 130 ? -4.784 8.795 -0.536 1.00 96.06 130 GLY A O 1
ATOM 1022 N N . ILE A 1 131 ? -4.906 7.991 1.567 1.00 96.38 131 ILE A N 1
ATOM 1023 C CA . ILE A 1 131 ? -3.455 7.951 1.795 1.00 96.38 131 ILE A CA 1
ATOM 1024 C C . ILE A 1 131 ? -2.782 6.966 0.838 1.00 96.38 131 ILE A C 1
ATOM 1026 O O . ILE A 1 131 ? -1.829 7.340 0.153 1.00 96.38 131 ILE A O 1
ATOM 1030 N N . ALA A 1 132 ? -3.283 5.731 0.775 1.00 97.19 132 ALA A N 1
ATOM 1031 C CA . ALA A 1 132 ? -2.723 4.661 -0.040 1.00 97.19 132 ALA A CA 1
ATOM 1032 C C . ALA A 1 132 ? -2.688 5.060 -1.518 1.00 97.19 132 ALA A C 1
ATOM 1034 O O . ALA A 1 132 ? -1.630 4.995 -2.145 1.00 97.19 132 ALA A O 1
ATOM 1035 N N . ARG A 1 133 ? -3.794 5.605 -2.044 1.00 96.44 133 ARG A N 1
ATOM 1036 C CA . ARG A 1 133 ? -3.875 6.158 -3.403 1.00 96.44 133 ARG A CA 1
ATOM 1037 C C . ARG A 1 133 ? -2.791 7.202 -3.658 1.00 96.44 133 ARG A C 1
ATOM 1039 O O . ARG A 1 133 ? -2.085 7.146 -4.665 1.00 96.44 133 ARG A O 1
ATOM 1046 N N . ASP A 1 134 ? -2.655 8.179 -2.769 1.00 95.25 134 ASP A N 1
ATOM 1047 C CA . ASP A 1 134 ? -1.718 9.281 -2.970 1.00 95.25 134 ASP A CA 1
ATOM 1048 C C . ASP A 1 134 ? -0.255 8.809 -2.852 1.00 95.25 134 ASP A C 1
ATOM 1050 O O . ASP A 1 134 ? 0.623 9.288 -3.577 1.00 95.25 134 ASP A O 1
ATOM 1054 N N . MET A 1 135 ? 0.038 7.865 -1.956 1.00 95.50 135 MET A N 1
ATOM 1055 C CA . MET A 1 135 ? 1.358 7.235 -1.842 1.00 95.50 135 MET A CA 1
ATOM 1056 C C . MET A 1 135 ? 1.687 6.391 -3.075 1.00 95.50 135 MET A C 1
ATOM 1058 O O . MET A 1 135 ? 2.786 6.513 -3.625 1.00 95.50 135 MET A O 1
ATOM 1062 N N . TYR A 1 136 ? 0.731 5.600 -3.559 1.00 95.44 136 TYR A N 1
ATOM 1063 C CA . TYR A 1 136 ? 0.890 4.774 -4.748 1.00 95.44 136 TYR A CA 1
ATOM 1064 C C . TYR A 1 136 ? 1.125 5.626 -6.001 1.00 95.44 136 TYR A C 1
ATOM 1066 O O . TYR A 1 136 ? 2.068 5.367 -6.749 1.00 95.44 136 TYR A O 1
ATOM 1074 N N . ARG A 1 137 ? 0.383 6.728 -6.180 1.00 93.75 137 ARG A N 1
ATOM 1075 C CA . ARG A 1 137 ? 0.627 7.704 -7.263 1.00 93.75 137 ARG A CA 1
ATOM 1076 C C . ARG A 1 137 ? 2.070 8.219 -7.266 1.00 93.75 137 ARG A C 1
ATOM 1078 O O . ARG A 1 137 ? 2.705 8.283 -8.318 1.00 93.75 137 ARG A O 1
ATOM 1085 N N . ARG A 1 138 ? 2.627 8.534 -6.090 1.00 91.31 138 ARG A N 1
ATOM 1086 C CA . ARG A 1 138 ? 4.035 8.957 -5.953 1.00 91.31 138 ARG A CA 1
ATOM 1087 C C . ARG A 1 138 ? 5.018 7.817 -6.228 1.00 91.31 138 ARG A C 1
ATOM 1089 O O . ARG A 1 138 ? 6.048 8.055 -6.856 1.00 91.31 138 ARG A O 1
ATOM 1096 N N . LYS A 1 139 ? 4.732 6.592 -5.766 1.00 92.12 139 LYS A N 1
ATOM 1097 C CA . LYS A 1 139 ? 5.521 5.387 -6.092 1.00 92.12 139 LYS A CA 1
ATOM 1098 C C . LYS A 1 139 ? 5.579 5.191 -7.608 1.00 92.12 139 LYS A C 1
ATOM 1100 O O . LYS A 1 139 ? 6.673 5.186 -8.159 1.00 92.12 139 LYS A O 1
ATOM 1105 N N . ARG A 1 140 ? 4.426 5.152 -8.280 1.00 91.44 140 ARG A N 1
ATOM 1106 C CA . ARG A 1 140 ? 4.312 4.997 -9.737 1.00 91.44 140 ARG A CA 1
ATOM 1107 C C . ARG A 1 140 ? 5.101 6.054 -10.501 1.00 91.44 140 ARG A C 1
ATOM 1109 O O . ARG A 1 140 ? 5.844 5.706 -11.410 1.00 91.44 140 ARG A O 1
ATOM 1116 N N . GLY A 1 141 ? 5.010 7.323 -10.096 1.00 87.56 141 GLY A N 1
ATOM 1117 C CA . GLY A 1 141 ? 5.804 8.396 -10.702 1.00 87.56 141 GLY A CA 1
ATOM 1118 C C . GLY A 1 141 ? 7.316 8.178 -10.563 1.00 87.56 141 GLY A C 1
ATOM 1119 O O . GLY A 1 141 ? 8.052 8.312 -11.539 1.00 87.56 141 GLY A O 1
ATOM 1120 N N . ARG A 1 142 ? 7.788 7.782 -9.371 1.00 87.88 142 ARG A N 1
ATOM 1121 C CA . ARG A 1 142 ? 9.208 7.455 -9.137 1.00 87.88 142 ARG A CA 1
ATOM 1122 C C . ARG A 1 142 ? 9.658 6.233 -9.932 1.00 87.88 142 ARG A C 1
ATOM 1124 O O . ARG A 1 142 ? 10.767 6.234 -10.459 1.00 87.88 142 ARG A O 1
ATOM 1131 N N . ASP A 1 143 ? 8.816 5.210 -10.020 1.00 87.75 143 ASP A N 1
ATOM 1132 C CA . ASP A 1 143 ? 9.125 3.979 -10.741 1.00 87.75 143 ASP A CA 1
ATOM 1133 C C . ASP A 1 143 ? 9.208 4.222 -12.246 1.00 87.75 143 ASP A C 1
ATOM 1135 O O . ASP A 1 143 ? 10.180 3.807 -12.877 1.00 87.75 143 ASP A O 1
ATOM 1139 N N . GLN A 1 144 ? 8.275 4.996 -12.801 1.00 87.38 144 GLN A N 1
ATOM 1140 C CA . GLN A 1 144 ? 8.334 5.436 -14.191 1.00 87.38 144 GLN A CA 1
ATOM 1141 C C . GLN A 1 144 ? 9.599 6.259 -14.461 1.00 87.38 144 GLN A C 1
ATOM 1143 O O . GLN A 1 144 ? 10.326 5.978 -15.412 1.00 87.38 144 GLN A O 1
ATOM 1148 N N . ALA A 1 145 ? 9.908 7.238 -13.604 1.00 89.69 145 ALA A N 1
ATOM 1149 C CA . ALA A 1 145 ? 11.101 8.070 -13.756 1.00 89.69 145 ALA A CA 1
ATOM 1150 C C . ALA A 1 145 ? 12.398 7.246 -13.694 1.00 89.69 145 ALA A C 1
ATOM 1152 O O . ALA A 1 145 ? 13.324 7.487 -14.468 1.00 89.69 145 ALA A O 1
ATOM 1153 N N . ARG A 1 146 ? 12.464 6.243 -12.811 1.00 87.69 146 ARG A N 1
ATOM 1154 C CA . ARG A 1 146 ? 13.612 5.334 -12.704 1.00 87.69 146 ARG A CA 1
ATOM 1155 C C . ARG A 1 146 ? 13.771 4.483 -13.956 1.00 87.69 146 ARG A C 1
ATOM 1157 O O . ARG A 1 146 ? 14.881 4.378 -14.468 1.00 87.69 146 ARG A O 1
ATOM 1164 N N . THR A 1 147 ? 12.678 3.913 -14.458 1.00 89.00 147 THR A N 1
ATOM 1165 C CA . THR A 1 147 ? 12.675 3.111 -15.687 1.00 89.00 147 THR A CA 1
ATOM 1166 C C . THR A 1 147 ? 13.121 3.942 -16.886 1.00 89.00 147 THR A C 1
ATOM 1168 O O . THR A 1 147 ? 14.000 3.520 -17.635 1.00 89.00 147 THR A O 1
ATOM 1171 N N . GLU A 1 148 ? 12.597 5.157 -17.043 1.00 91.00 148 GLU A N 1
ATOM 1172 C CA . GLU A 1 148 ? 13.003 6.041 -18.140 1.00 91.00 148 GLU A CA 1
ATOM 1173 C C . GLU A 1 148 ? 14.451 6.525 -18.001 1.00 91.00 148 GLU A C 1
ATOM 1175 O O . GLU A 1 148 ? 15.191 6.545 -18.987 1.00 91.00 148 GLU A O 1
ATOM 1180 N N . GLY A 1 149 ? 14.905 6.821 -16.780 1.00 92.12 149 GLY A N 1
ATOM 1181 C CA . GLY A 1 149 ? 16.307 7.129 -16.498 1.00 92.12 149 GLY A CA 1
ATOM 1182 C C . GLY A 1 149 ? 17.246 5.962 -16.825 1.00 92.12 149 GLY A C 1
ATOM 1183 O O . GLY A 1 149 ? 18.298 6.164 -17.435 1.00 92.12 149 GLY A O 1
ATOM 1184 N N . ALA A 1 150 ? 16.850 4.731 -16.491 1.00 90.56 150 ALA A N 1
ATOM 1185 C CA . ALA A 1 150 ? 17.600 3.522 -16.820 1.00 90.56 150 ALA A CA 1
ATOM 1186 C C . ALA A 1 150 ? 17.690 3.308 -18.339 1.00 90.56 150 ALA A C 1
ATOM 1188 O O . ALA A 1 150 ? 18.785 3.091 -18.861 1.00 90.56 150 ALA A O 1
ATOM 1189 N N . LYS A 1 151 ? 16.574 3.461 -19.068 1.00 93.00 151 LYS A N 1
ATOM 1190 C CA . LYS A 1 151 ? 16.553 3.400 -20.539 1.00 93.00 151 LYS A CA 1
ATOM 1191 C C . LYS A 1 151 ? 17.428 4.489 -21.169 1.00 93.00 151 LYS A C 1
ATOM 1193 O O . LYS A 1 151 ? 18.176 4.214 -22.106 1.00 93.00 151 LYS A O 1
ATOM 1198 N N . ALA A 1 152 ? 17.382 5.719 -20.654 1.00 94.44 152 ALA A N 1
ATOM 1199 C CA . ALA A 1 152 ? 18.231 6.814 -21.126 1.00 94.44 152 ALA A CA 1
ATOM 1200 C C . ALA A 1 152 ? 19.722 6.519 -20.908 1.00 94.44 152 ALA A C 1
ATOM 1202 O O . ALA A 1 152 ? 20.532 6.700 -21.819 1.00 94.44 152 ALA A O 1
ATOM 1203 N N . MET A 1 153 ? 20.083 5.997 -19.734 1.00 96.12 153 MET A N 1
ATOM 1204 C CA . MET A 1 153 ? 21.450 5.574 -19.438 1.00 96.12 153 MET A CA 1
ATOM 1205 C C . MET A 1 153 ? 21.902 4.428 -20.354 1.00 96.12 153 MET A C 1
ATOM 1207 O O . MET A 1 153 ? 23.031 4.452 -20.847 1.00 96.12 153 MET A O 1
ATOM 1211 N N . ALA A 1 154 ? 21.027 3.456 -20.631 1.00 95.75 154 ALA A N 1
ATOM 1212 C CA . ALA A 1 154 ? 21.304 2.373 -21.570 1.00 95.75 154 ALA A CA 1
ATOM 1213 C C . ALA A 1 154 ? 21.603 2.911 -22.977 1.00 95.75 154 ALA A C 1
ATOM 1215 O O . ALA A 1 154 ? 22.645 2.578 -23.538 1.00 95.75 154 ALA A O 1
ATOM 1216 N N . ARG A 1 155 ? 20.778 3.828 -23.504 1.00 97.31 155 ARG A N 1
ATOM 1217 C CA . ARG A 1 155 ? 21.024 4.498 -24.797 1.00 97.31 155 ARG A CA 1
ATOM 1218 C C . ARG A 1 155 ? 22.367 5.231 -24.827 1.00 97.31 155 ARG A C 1
ATOM 1220 O O . ARG A 1 155 ? 23.123 5.087 -25.785 1.00 97.31 155 ARG A O 1
ATOM 1227 N N . THR A 1 156 ? 22.709 5.968 -23.769 1.00 97.56 156 THR A N 1
ATOM 1228 C CA . THR A 1 156 ? 24.009 6.657 -23.656 1.00 97.56 156 THR A CA 1
ATOM 1229 C C . THR A 1 156 ? 25.183 5.676 -23.692 1.00 97.56 156 THR A C 1
ATOM 1231 O O . THR A 1 156 ? 26.176 5.917 -24.382 1.00 97.56 156 THR A O 1
ATOM 1234 N N . ARG A 1 157 ? 25.074 4.547 -22.980 1.00 97.69 157 ARG A N 1
ATOM 1235 C CA . ARG A 1 157 ? 26.103 3.496 -22.969 1.00 97.69 157 ARG A CA 1
ATOM 1236 C C . ARG A 1 157 ? 26.226 2.809 -24.331 1.00 97.69 157 ARG A C 1
ATOM 1238 O O . ARG A 1 157 ? 27.342 2.656 -24.816 1.00 97.69 157 ARG A O 1
ATOM 1245 N N . VAL A 1 158 ? 25.106 2.471 -24.972 1.00 97.25 158 VAL A N 1
ATOM 1246 C CA . VAL A 1 158 ? 25.072 1.885 -26.324 1.00 97.25 158 VAL A CA 1
ATOM 1247 C C . VAL A 1 158 ? 25.717 2.819 -27.342 1.00 97.25 158 VAL A C 1
ATOM 1249 O O . VAL A 1 158 ? 26.591 2.384 -28.085 1.00 97.25 158 VAL A O 1
ATOM 1252 N N . ARG A 1 159 ? 25.364 4.112 -27.339 1.00 97.69 159 ARG A N 1
ATOM 1253 C CA . ARG A 1 159 ? 25.978 5.114 -28.224 1.00 97.69 159 ARG A CA 1
ATOM 1254 C C . ARG A 1 159 ? 27.499 5.129 -28.079 1.00 97.69 159 ARG A C 1
ATOM 1256 O O . ARG A 1 159 ? 28.207 5.091 -29.080 1.00 97.69 159 ARG A O 1
ATOM 1263 N N . ARG A 1 160 ? 28.006 5.137 -26.840 1.00 97.88 160 ARG A N 1
ATOM 1264 C CA . ARG A 1 160 ? 29.451 5.085 -26.569 1.00 97.88 160 ARG A CA 1
ATOM 1265 C C . ARG A 1 160 ? 30.086 3.819 -27.148 1.00 97.88 160 ARG A C 1
ATOM 1267 O O . ARG A 1 160 ? 31.095 3.914 -27.835 1.00 97.88 160 ARG A O 1
ATOM 1274 N N . LYS A 1 161 ? 29.465 2.657 -26.932 1.00 97.38 161 LYS A N 1
ATOM 1275 C CA . LYS A 1 161 ? 29.949 1.378 -27.468 1.00 97.38 161 LYS A CA 1
ATOM 1276 C C . LYS A 1 161 ? 29.926 1.315 -28.994 1.00 97.38 161 LYS A C 1
ATOM 1278 O O . LYS A 1 161 ? 30.868 0.783 -29.567 1.00 97.38 161 LYS A O 1
ATOM 1283 N N . LEU A 1 162 ? 28.926 1.901 -29.653 1.00 95.75 162 LEU A N 1
ATOM 1284 C CA . LEU A 1 162 ? 28.880 2.009 -31.116 1.00 95.75 162 LEU A CA 1
ATOM 1285 C C . LEU A 1 162 ? 30.041 2.843 -31.670 1.00 95.75 162 LEU A C 1
ATOM 1287 O O . LEU A 1 162 ? 30.630 2.458 -32.678 1.00 95.75 162 LEU A O 1
ATOM 1291 N N . ILE A 1 163 ? 30.397 3.946 -31.003 1.00 96.06 163 ILE A N 1
ATOM 1292 C CA . ILE A 1 163 ? 31.569 4.756 -31.368 1.00 96.06 163 ILE A CA 1
ATOM 1293 C C . ILE A 1 163 ? 32.858 3.944 -31.179 1.00 96.06 163 ILE A C 1
ATOM 1295 O O . ILE A 1 163 ? 33.684 3.915 -32.085 1.00 96.06 163 ILE A O 1
ATOM 1299 N N . GLU A 1 164 ? 33.005 3.234 -30.053 1.00 95.44 164 GLU A N 1
ATOM 1300 C CA . GLU A 1 164 ? 34.177 2.383 -29.777 1.00 95.44 164 GLU A CA 1
ATOM 1301 C C . GLU A 1 164 ? 34.394 1.293 -30.845 1.00 95.44 164 GLU A C 1
ATOM 1303 O O . GLU A 1 164 ? 35.535 0.975 -31.168 1.00 95.44 164 GLU A O 1
ATOM 1308 N N . ILE A 1 165 ? 33.322 0.736 -31.423 1.00 93.94 165 ILE A N 1
ATOM 1309 C CA . ILE A 1 165 ? 33.404 -0.266 -32.504 1.00 93.94 165 ILE A CA 1
ATOM 1310 C C . ILE A 1 165 ? 33.350 0.347 -33.917 1.00 93.94 165 ILE A C 1
ATOM 1312 O O . ILE A 1 165 ? 33.048 -0.361 -34.877 1.00 93.94 165 ILE A O 1
ATOM 1316 N N . ASN A 1 166 ? 33.622 1.650 -34.061 1.00 93.50 166 ASN A N 1
ATOM 1317 C CA . ASN A 1 166 ? 33.631 2.395 -35.330 1.00 93.50 166 ASN A CA 1
ATOM 1318 C C . ASN A 1 166 ? 32.300 2.379 -36.113 1.00 93.50 166 ASN A C 1
ATOM 1320 O O . ASN A 1 166 ? 32.267 2.606 -37.322 1.00 93.50 166 ASN A O 1
ATOM 1324 N N . CYS A 1 167 ? 31.172 2.170 -35.434 1.00 90.44 167 CYS A N 1
ATOM 1325 C CA . CYS A 1 167 ? 29.825 2.237 -36.006 1.00 90.44 167 CYS A CA 1
ATOM 1326 C C . CYS A 1 167 ? 29.207 3.639 -35.827 1.00 90.44 167 CYS A C 1
ATOM 1328 O O . CYS A 1 167 ? 28.089 3.786 -35.332 1.00 90.44 167 CYS A O 1
ATOM 1330 N N . THR A 1 168 ? 29.929 4.687 -36.231 1.00 91.38 168 THR A N 1
ATOM 1331 C CA . THR A 1 168 ? 29.584 6.101 -35.962 1.00 91.38 168 THR A CA 1
ATOM 1332 C C . THR A 1 168 ? 28.228 6.523 -36.530 1.00 91.38 168 THR A C 1
ATOM 1334 O O . THR A 1 168 ? 27.404 7.060 -35.798 1.00 91.38 168 THR A O 1
ATOM 1337 N N . ARG A 1 169 ? 27.915 6.165 -37.784 1.00 89.88 169 ARG A N 1
ATOM 1338 C CA . ARG A 1 169 ? 26.602 6.458 -38.398 1.00 89.88 169 ARG A CA 1
ATOM 1339 C C . ARG A 1 169 ? 25.426 5.869 -37.602 1.00 89.88 169 ARG A C 1
ATOM 1341 O O . ARG A 1 169 ? 24.354 6.463 -37.560 1.00 89.88 169 ARG A O 1
ATOM 1348 N N . ALA A 1 170 ? 25.613 4.702 -36.985 1.00 89.50 170 ALA A N 1
ATOM 1349 C CA . ALA A 1 170 ? 24.598 4.096 -36.125 1.00 89.50 170 ALA A CA 1
ATOM 1350 C C . ALA A 1 170 ? 24.503 4.798 -34.767 1.00 89.50 170 ALA A C 1
ATOM 1352 O O . ALA A 1 170 ? 23.410 4.930 -34.230 1.00 89.50 170 ALA A O 1
ATOM 1353 N N . ALA A 1 171 ? 25.630 5.277 -34.235 1.00 92.69 171 ALA A N 1
ATOM 1354 C CA . ALA A 1 171 ? 25.666 6.061 -33.006 1.00 92.69 171 ALA A CA 1
ATOM 1355 C C . ALA A 1 171 ? 24.948 7.417 -33.147 1.00 92.69 171 ALA A C 1
ATOM 1357 O O . ALA A 1 171 ? 24.374 7.897 -32.169 1.00 92.69 171 ALA A O 1
ATOM 1358 N N . ASP A 1 172 ? 24.957 8.019 -34.340 1.00 93.50 172 ASP A N 1
ATOM 1359 C CA . ASP A 1 172 ? 24.295 9.302 -34.613 1.00 93.50 172 ASP A CA 1
ATOM 1360 C C . ASP A 1 172 ? 22.767 9.180 -34.695 1.00 93.50 172 ASP A C 1
ATOM 1362 O O . ASP A 1 172 ? 22.049 10.110 -34.321 1.00 93.50 172 ASP A O 1
ATOM 1366 N N . SER A 1 173 ? 22.252 8.018 -35.107 1.00 93.69 173 SER A N 1
ATOM 1367 C CA . SER A 1 173 ? 20.813 7.755 -35.171 1.00 93.69 173 SER A CA 1
ATOM 1368 C C . SER A 1 173 ? 20.243 7.426 -33.788 1.00 93.69 173 SER A C 1
ATOM 1370 O O . SER A 1 173 ? 20.550 6.392 -33.192 1.00 93.69 173 SER A O 1
ATOM 1372 N N . ALA A 1 174 ? 19.370 8.300 -33.277 1.00 93.12 174 ALA A N 1
ATOM 1373 C CA . ALA A 1 174 ? 18.676 8.078 -32.007 1.00 93.12 174 ALA A CA 1
ATOM 1374 C C . ALA A 1 174 ? 17.816 6.801 -32.026 1.00 93.12 174 ALA A C 1
ATOM 1376 O O . ALA A 1 174 ? 17.804 6.071 -31.033 1.00 93.12 174 ALA A O 1
ATOM 1377 N N . ASP A 1 175 ? 17.175 6.508 -33.159 1.00 92.69 175 ASP A N 1
ATOM 1378 C CA . ASP A 1 175 ? 16.304 5.341 -33.333 1.00 92.69 175 ASP A CA 1
ATOM 1379 C C . ASP A 1 175 ? 17.099 4.032 -33.299 1.00 92.69 175 ASP A C 1
ATOM 1381 O O . ASP A 1 175 ? 16.728 3.102 -32.585 1.00 92.69 175 ASP A O 1
ATOM 1385 N N . VAL A 1 176 ? 18.246 3.969 -33.988 1.00 93.31 176 VAL A N 1
ATOM 1386 C CA . VAL A 1 176 ? 19.121 2.781 -33.972 1.00 93.31 176 VAL A CA 1
ATOM 1387 C C . VAL A 1 176 ? 19.682 2.531 -32.572 1.00 93.31 176 VAL A C 1
ATOM 1389 O O . VAL A 1 176 ? 19.691 1.396 -32.095 1.00 93.31 176 VAL A O 1
ATOM 1392 N N . VAL A 1 177 ? 20.109 3.588 -31.875 1.00 95.56 177 VAL A N 1
ATOM 1393 C CA . VAL A 1 177 ? 20.581 3.486 -30.486 1.00 95.56 177 VAL A CA 1
ATOM 1394 C C . VAL A 1 177 ? 19.470 2.985 -29.558 1.00 95.56 177 VAL A C 1
ATOM 1396 O O . VAL A 1 177 ? 19.738 2.165 -28.677 1.00 95.56 177 VAL A O 1
ATOM 1399 N N . ALA A 1 178 ? 18.235 3.465 -29.736 1.00 95.19 178 ALA A N 1
ATOM 1400 C CA . ALA A 1 178 ? 17.087 3.021 -28.953 1.00 95.19 178 ALA A CA 1
ATOM 1401 C C . ALA A 1 178 ? 16.762 1.543 -29.211 1.00 95.19 178 ALA A C 1
ATOM 1403 O O . ALA A 1 178 ? 16.647 0.785 -28.249 1.00 95.19 178 ALA A O 1
ATOM 1404 N N . LEU A 1 179 ? 16.717 1.127 -30.479 1.00 95.06 179 LEU A N 1
ATOM 1405 C CA . LEU A 1 179 ? 16.438 -0.249 -30.890 1.00 95.06 179 LEU A CA 1
ATOM 1406 C C . LEU A 1 179 ? 17.468 -1.241 -30.327 1.00 95.06 179 LEU A C 1
ATOM 1408 O O . LEU A 1 179 ? 17.100 -2.292 -29.810 1.00 95.06 179 LEU A O 1
ATOM 1412 N N . ILE A 1 180 ? 18.759 -0.898 -30.365 1.00 95.56 180 ILE A N 1
ATOM 1413 C CA . ILE A 1 180 ? 19.826 -1.733 -29.792 1.00 95.56 180 ILE A CA 1
ATOM 1414 C C . ILE A 1 180 ? 19.722 -1.799 -28.266 1.00 95.56 180 ILE A C 1
ATOM 1416 O O . ILE A 1 180 ? 19.868 -2.875 -27.685 1.00 95.56 180 ILE A O 1
ATOM 1420 N N . ALA A 1 181 ? 19.481 -0.663 -27.603 1.00 96.06 181 ALA A N 1
ATOM 1421 C CA . ALA A 1 181 ? 19.319 -0.635 -26.152 1.00 96.06 181 ALA A CA 1
ATOM 1422 C C . ALA A 1 181 ? 18.137 -1.508 -25.710 1.00 96.06 181 ALA A C 1
ATOM 1424 O O . ALA A 1 181 ? 18.263 -2.274 -24.758 1.00 96.06 181 ALA A O 1
ATOM 1425 N N . GLU A 1 182 ? 17.017 -1.431 -26.424 1.00 94.75 182 GLU A N 1
ATOM 1426 C CA . GLU A 1 182 ? 15.845 -2.263 -26.175 1.00 94.75 182 GLU A CA 1
ATOM 1427 C C . GLU A 1 182 ? 16.121 -3.746 -26.445 1.00 94.75 182 GLU A C 1
ATOM 1429 O O . GLU A 1 182 ? 15.798 -4.583 -25.604 1.00 94.75 182 GLU A O 1
ATOM 1434 N N . TRP A 1 183 ? 16.798 -4.077 -27.549 1.00 95.38 183 TRP A N 1
ATOM 1435 C CA . TRP A 1 183 ? 17.168 -5.455 -27.881 1.00 95.38 183 TRP A CA 1
ATOM 1436 C C . TRP A 1 183 ? 18.009 -6.118 -26.782 1.00 95.38 183 TRP A C 1
ATOM 1438 O O . TRP A 1 183 ? 17.782 -7.287 -26.459 1.00 95.38 183 TRP A O 1
ATOM 1448 N N . LEU A 1 184 ? 18.951 -5.368 -26.195 1.00 95.75 184 LEU A N 1
ATOM 1449 C CA . LEU A 1 184 ? 19.798 -5.829 -25.091 1.00 95.75 184 LEU A CA 1
ATOM 1450 C C . LEU A 1 184 ? 19.004 -5.997 -23.791 1.00 95.75 184 LEU A C 1
ATOM 1452 O O . LEU A 1 184 ? 19.159 -7.014 -23.122 1.00 95.75 184 LEU A O 1
ATOM 1456 N N . ILE A 1 185 ? 18.132 -5.037 -23.456 1.00 93.31 185 ILE A N 1
ATOM 1457 C CA . ILE A 1 185 ? 17.284 -5.092 -22.253 1.00 93.31 185 ILE A CA 1
ATOM 1458 C C . ILE A 1 185 ? 16.331 -6.290 -22.312 1.00 93.31 185 ILE A C 1
ATOM 1460 O O . ILE A 1 185 ? 16.223 -7.029 -21.340 1.00 93.31 185 ILE A O 1
ATOM 1464 N N . GLN A 1 186 ? 15.674 -6.519 -23.452 1.00 93.62 186 GLN A N 1
ATOM 1465 C CA . GL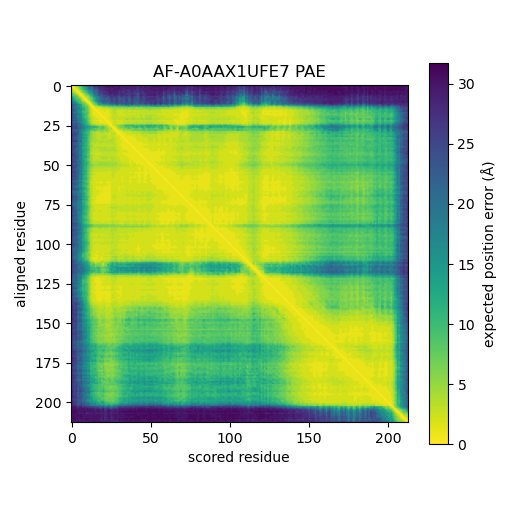N A 1 186 ? 14.736 -7.635 -23.631 1.00 93.62 186 GLN A CA 1
ATOM 1466 C C . GLN A 1 186 ? 15.393 -9.014 -23.464 1.00 93.62 186 GLN A C 1
ATOM 1468 O O . GLN A 1 186 ? 14.704 -9.989 -23.182 1.00 93.62 186 GLN A O 1
ATOM 1473 N N . ARG A 1 187 ? 16.712 -9.104 -23.668 1.00 94.88 187 ARG A N 1
ATOM 1474 C CA . ARG A 1 187 ? 17.496 -10.345 -23.574 1.00 94.88 187 ARG A CA 1
ATOM 1475 C C . ARG A 1 187 ? 18.343 -10.430 -22.307 1.00 94.88 187 ARG A C 1
ATOM 1477 O O . ARG A 1 187 ? 19.136 -11.356 -22.194 1.00 94.88 187 ARG A O 1
ATOM 1484 N N . ASP A 1 188 ? 18.195 -9.466 -21.399 1.00 93.44 188 ASP A N 1
ATOM 1485 C CA . ASP A 1 188 ? 18.985 -9.353 -20.170 1.00 93.44 188 ASP A CA 1
ATOM 1486 C C . ASP A 1 188 ? 20.510 -9.392 -20.420 1.00 93.44 188 ASP A C 1
ATOM 1488 O O . ASP A 1 188 ? 21.287 -10.025 -19.707 1.00 93.44 188 ASP A O 1
ATOM 1492 N N . LEU A 1 189 ? 20.963 -8.731 -21.494 1.00 94.62 189 LEU A N 1
ATOM 1493 C CA . LEU A 1 189 ? 22.370 -8.714 -21.896 1.00 94.62 189 LEU A CA 1
ATOM 1494 C C . LEU A 1 189 ? 23.093 -7.459 -21.398 1.00 94.62 189 LEU A C 1
ATOM 1496 O O . LEU A 1 189 ? 22.631 -6.327 -21.563 1.00 94.62 189 LEU A O 1
ATOM 1500 N N . TYR A 1 190 ? 24.308 -7.647 -20.876 1.00 95.31 190 TYR A N 1
ATOM 1501 C CA . TYR A 1 190 ? 25.192 -6.538 -20.513 1.00 95.31 190 TYR A CA 1
ATOM 1502 C C . TYR A 1 190 ? 25.587 -5.698 -21.736 1.00 95.31 190 TYR A C 1
ATOM 1504 O O . TYR A 1 190 ? 25.851 -6.223 -22.818 1.00 95.31 190 TYR A O 1
ATOM 1512 N N . ILE A 1 191 ? 25.714 -4.380 -21.548 1.00 96.12 191 ILE A N 1
ATOM 1513 C CA . ILE A 1 191 ? 26.112 -3.437 -22.607 1.00 96.12 191 ILE A CA 1
ATOM 1514 C C . ILE A 1 191 ? 27.642 -3.464 -22.783 1.00 96.12 191 ILE A C 1
ATOM 1516 O O . ILE A 1 191 ? 28.363 -2.571 -22.330 1.00 96.12 191 ILE A O 1
ATOM 1520 N N . THR A 1 192 ? 28.142 -4.519 -23.421 1.00 97.06 192 THR A N 1
ATOM 1521 C CA . THR A 1 192 ? 29.545 -4.682 -23.833 1.00 97.06 192 THR A CA 1
ATOM 1522 C C . THR A 1 192 ? 29.706 -4.375 -25.322 1.00 97.06 192 THR A C 1
ATOM 1524 O O . THR A 1 192 ? 28.723 -4.319 -26.060 1.00 97.06 192 THR A O 1
ATOM 1527 N N . SER A 1 193 ? 30.939 -4.159 -25.786 1.00 95.62 193 SER A N 1
ATOM 1528 C CA . SER A 1 193 ? 31.206 -3.882 -27.205 1.00 95.62 193 SER A CA 1
ATOM 1529 C C . SER A 1 193 ? 30.768 -5.042 -28.111 1.00 95.62 193 SER A C 1
ATOM 1531 O O . SER A 1 193 ? 30.184 -4.798 -29.166 1.00 95.62 193 SER A O 1
ATOM 1533 N N . ASP A 1 194 ? 30.966 -6.287 -27.668 1.00 94.12 194 ASP A N 1
ATOM 1534 C CA . ASP A 1 194 ? 30.571 -7.491 -28.412 1.00 94.12 194 ASP A CA 1
ATOM 1535 C C . ASP A 1 194 ? 29.052 -7.657 -28.464 1.00 94.12 194 ASP A C 1
ATOM 1537 O O . ASP A 1 194 ? 28.489 -7.862 -29.538 1.00 94.12 194 ASP A O 1
ATOM 1541 N N . ASN A 1 195 ? 28.363 -7.470 -27.334 1.00 95.62 195 ASN A N 1
ATOM 1542 C CA . ASN A 1 195 ? 26.903 -7.547 -27.296 1.00 95.62 195 ASN A CA 1
ATOM 1543 C C . ASN A 1 195 ? 26.258 -6.420 -28.110 1.00 95.62 195 ASN A C 1
ATOM 1545 O O . ASN A 1 195 ? 25.259 -6.649 -28.781 1.00 95.62 195 ASN A O 1
ATOM 1549 N N . VAL A 1 196 ? 26.834 -5.213 -28.100 1.00 95.69 196 VAL A N 1
ATOM 1550 C CA . VAL A 1 196 ? 26.365 -4.098 -28.938 1.00 95.69 196 VAL A CA 1
ATOM 1551 C C . VAL A 1 196 ? 26.590 -4.385 -30.421 1.00 95.69 196 VAL A C 1
ATOM 1553 O O . VAL A 1 196 ? 25.724 -4.053 -31.224 1.00 95.69 196 VAL A O 1
ATOM 1556 N N . ARG A 1 197 ? 27.697 -5.039 -30.798 1.00 93.12 197 ARG A N 1
ATOM 1557 C CA . ARG A 1 197 ? 27.926 -5.492 -32.179 1.00 93.12 197 ARG A CA 1
ATOM 1558 C C . ARG A 1 197 ? 26.897 -6.542 -32.600 1.00 93.12 197 ARG A C 1
ATOM 1560 O O . ARG A 1 197 ? 26.259 -6.366 -33.631 1.00 93.12 197 ARG A O 1
ATOM 1567 N N . ALA A 1 198 ? 26.683 -7.565 -31.774 1.00 92.38 198 ALA A N 1
ATOM 1568 C CA . ALA A 1 198 ? 25.694 -8.610 -32.030 1.00 92.38 198 ALA A CA 1
ATOM 1569 C C . ALA A 1 198 ? 24.270 -8.038 -32.127 1.00 92.38 198 ALA A C 1
ATOM 1571 O O . ALA A 1 198 ? 23.524 -8.360 -33.050 1.00 92.38 198 ALA A O 1
ATOM 1572 N N . ALA A 1 199 ? 23.908 -7.128 -31.219 1.00 92.94 199 ALA A N 1
ATOM 1573 C CA . ALA A 1 199 ? 22.636 -6.420 -31.255 1.00 92.94 199 ALA A CA 1
ATOM 1574 C C . ALA A 1 199 ? 22.506 -5.566 -32.521 1.00 92.94 199 ALA A C 1
ATOM 1576 O O . ALA A 1 199 ? 21.467 -5.579 -33.173 1.00 92.94 199 ALA A O 1
ATOM 1577 N N . PHE A 1 200 ? 23.552 -4.841 -32.913 1.00 91.12 200 PHE A N 1
ATOM 1578 C CA . PHE A 1 200 ? 23.548 -4.036 -34.131 1.00 91.12 200 PHE A CA 1
ATOM 1579 C C . PHE A 1 200 ? 23.362 -4.876 -35.402 1.00 91.12 200 PHE A C 1
ATOM 1581 O O . PHE A 1 200 ? 22.587 -4.507 -36.281 1.00 91.12 200 PHE A O 1
ATOM 1588 N N . GLU A 1 201 ? 24.034 -6.020 -35.497 1.00 89.19 201 GLU A N 1
ATOM 1589 C CA . GLU A 1 201 ? 23.861 -6.966 -36.603 1.00 89.19 201 GLU A CA 1
ATOM 1590 C C . GLU A 1 201 ? 22.452 -7.573 -36.622 1.00 89.19 201 GLU A C 1
ATOM 1592 O O . GLU A 1 201 ? 21.810 -7.594 -37.672 1.00 89.19 201 GLU A O 1
ATOM 1597 N N . ALA A 1 202 ? 21.928 -7.982 -35.462 1.00 86.00 202 ALA A N 1
ATOM 1598 C CA . ALA A 1 202 ? 20.582 -8.541 -35.337 1.00 86.00 202 ALA A CA 1
ATOM 1599 C C . ALA A 1 202 ? 19.484 -7.516 -35.676 1.00 86.00 202 ALA A C 1
ATOM 1601 O O . ALA A 1 202 ? 18.512 -7.830 -36.358 1.00 86.00 202 ALA A O 1
ATOM 1602 N N . THR A 1 203 ? 19.649 -6.269 -35.233 1.00 80.31 203 THR A N 1
ATOM 1603 C CA . THR A 1 203 ? 18.712 -5.161 -35.492 1.00 80.31 203 THR A CA 1
ATOM 1604 C C . THR A 1 203 ? 18.793 -4.619 -36.923 1.00 80.31 203 THR A C 1
ATOM 1606 O O . THR A 1 203 ? 17.821 -4.047 -37.410 1.00 80.31 203 THR A O 1
ATOM 1609 N N . ARG A 1 204 ? 19.902 -4.851 -37.643 1.00 70.75 204 ARG A N 1
ATOM 1610 C CA . ARG A 1 204 ? 20.014 -4.611 -39.095 1.00 70.75 204 ARG A CA 1
ATOM 1611 C C . ARG A 1 204 ? 19.242 -5.630 -39.948 1.00 70.75 204 ARG A C 1
ATOM 1613 O O . ARG A 1 204 ? 19.116 -5.408 -41.151 1.00 70.7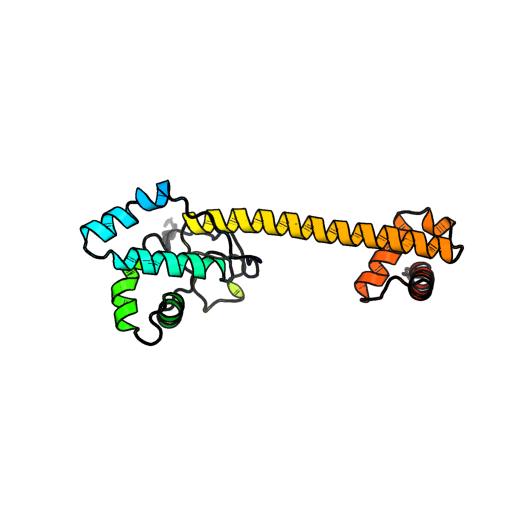5 204 ARG A O 1
ATOM 1620 N N . GLY A 1 205 ? 18.703 -6.705 -39.358 1.00 53.75 205 GLY A N 1
ATOM 1621 C CA . GLY A 1 205 ? 17.948 -7.743 -40.066 1.00 53.75 205 GLY A CA 1
ATOM 1622 C C . GLY A 1 205 ? 16.710 -8.270 -39.326 1.00 53.75 205 GLY A C 1
ATOM 1623 O O . GLY A 1 205 ? 16.742 -9.380 -38.809 1.00 53.75 205 GLY A O 1
ATOM 1624 N N . GLY A 1 206 ? 15.578 -7.554 -39.378 1.00 37.75 206 GLY A N 1
ATOM 1625 C CA . GLY A 1 206 ? 14.238 -8.145 -39.176 1.00 37.75 206 GLY A CA 1
ATOM 1626 C C . GLY A 1 206 ? 13.118 -7.115 -38.934 1.00 37.75 206 GLY A C 1
ATOM 1627 O O . GLY A 1 206 ? 13.389 -6.136 -38.243 1.00 37.75 206 GLY A O 1
ATOM 1628 N N . PRO A 1 207 ? 11.874 -7.293 -39.451 1.00 36.53 207 PRO A N 1
ATOM 1629 C CA . PRO A 1 207 ? 11.300 -8.451 -40.151 1.00 36.53 207 PRO A CA 1
ATOM 1630 C C . PRO A 1 207 ? 11.304 -8.303 -41.688 1.00 36.53 207 PRO A C 1
ATOM 1632 O O . PRO A 1 207 ? 10.934 -7.263 -42.231 1.00 36.53 207 PRO A O 1
ATOM 1635 N N . LYS A 1 208 ? 11.659 -9.372 -42.419 1.00 42.47 208 LYS A N 1
ATOM 1636 C CA . LYS A 1 208 ? 11.309 -9.481 -43.845 1.00 42.47 208 LYS A CA 1
ATOM 1637 C C . LYS A 1 208 ? 9.803 -9.705 -43.930 1.00 42.47 208 LYS A C 1
ATOM 1639 O O . LYS A 1 208 ? 9.324 -10.787 -43.604 1.00 42.47 208 LYS A O 1
ATOM 1644 N N . VAL A 1 209 ? 9.070 -8.681 -44.350 1.00 35.91 209 VAL A N 1
ATOM 1645 C CA . VAL A 1 209 ? 7.673 -8.816 -44.761 1.00 35.91 209 VAL A CA 1
ATOM 1646 C C . VAL A 1 209 ? 7.669 -9.761 -45.961 1.00 35.91 209 VAL A C 1
ATOM 1648 O O . VAL A 1 209 ? 8.140 -9.396 -47.037 1.00 35.91 209 VAL A O 1
ATOM 1651 N N . VAL A 1 210 ? 7.220 -11.001 -45.768 1.00 38.53 210 VAL A N 1
ATOM 1652 C CA . VAL A 1 210 ? 6.957 -11.911 -46.885 1.00 38.53 210 VAL A CA 1
ATOM 1653 C C . VAL A 1 210 ? 5.754 -11.335 -47.615 1.00 38.53 210 VAL A C 1
ATOM 1655 O O . VAL A 1 210 ? 4.621 -11.441 -47.154 1.00 38.53 210 VAL A O 1
ATOM 1658 N N . THR A 1 211 ? 6.011 -10.643 -48.719 1.00 33.22 211 THR A N 1
ATOM 1659 C CA . THR A 1 211 ? 4.965 -10.260 -49.661 1.00 33.22 211 THR A CA 1
ATOM 1660 C C . THR A 1 211 ? 4.601 -11.527 -50.424 1.00 33.22 211 THR A C 1
ATOM 1662 O O . THR A 1 211 ? 5.419 -12.046 -51.181 1.00 33.22 211 THR A O 1
ATOM 1665 N N . PHE A 1 212 ? 3.415 -12.072 -50.164 1.00 32.72 212 PHE A N 1
ATOM 1666 C CA . PHE A 1 212 ? 2.856 -13.124 -51.005 1.00 32.72 212 PHE A CA 1
ATOM 1667 C C . PHE A 1 212 ? 2.487 -12.499 -52.358 1.00 32.72 212 PHE A C 1
ATOM 1669 O O . PHE A 1 212 ? 1.720 -11.534 -52.395 1.00 32.72 212 PHE A O 1
ATOM 1676 N N . GLN A 1 213 ? 3.089 -13.014 -53.433 1.00 36.47 213 GLN A N 1
ATOM 1677 C CA . GLN A 1 213 ? 2.588 -12.882 -54.804 1.00 36.47 213 GLN A CA 1
ATOM 1678 C C . GLN A 1 213 ? 1.679 -14.064 -55.121 1.00 36.47 213 GLN A C 1
ATOM 1680 O O . GLN A 1 213 ? 1.996 -15.178 -54.642 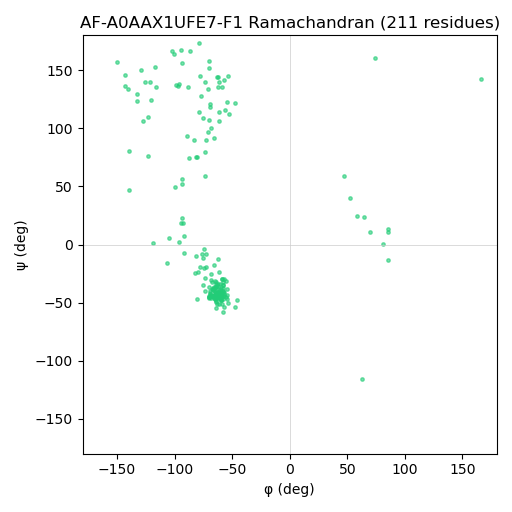1.00 36.47 213 GLN A O 1
#

Radius of gyration: 27.2 Å; Cα contacts (8 Å, |Δi|>4): 227; chains: 1; bounding box: 84×34×83 Å

Solvent-accessible surface area (backbone atoms only — not comparable to full-atom values): 12162 Å² total; per-residue (Å²): 133,87,79,85,71,72,78,81,74,78,82,65,85,88,41,75,47,88,47,32,69,84,47,50,62,92,70,81,92,71,75,90,74,52,62,70,61,48,73,70,26,70,67,50,54,47,27,54,75,71,70,39,57,65,27,58,58,38,24,52,43,40,54,59,51,12,45,74,28,77,25,30,24,29,42,70,74,41,69,69,61,43,13,46,61,48,68,45,54,86,40,54,67,63,30,63,72,39,42,72,60,34,45,63,74,51,40,76,40,46,45,56,75,38,82,86,44,73,92,59,56,34,29,35,28,73,71,45,38,54,49,34,44,56,52,39,54,53,48,52,52,52,50,52,52,50,53,53,50,49,54,51,51,41,28,55,53,43,28,52,37,28,46,75,71,71,38,48,76,50,38,71,34,68,65,54,24,46,52,35,35,48,56,30,59,79,65,76,49,70,94,41,59,66,51,49,48,53,35,48,57,53,67,74,62,74,81,83,80,81,76,84,129

pLDDT: mean 88.57, std 15.79, range [32.72, 98.38]

Mean predicted aligned error: 8.95 Å

=== Feature glossary ===
The features interleaved in this record are:

— What the protein is —

Sequence gives the chain of amino acids in standard one-letter code (A=alanine, C=cysteine, …, Y=tyrosine), read N→C. It is the only feature that is directly encoded by the gene; all structural features are derived from the folded form of this sequence.

Database cross-references. InterPro integrates a dozen domain/family signature databases into unified entries with residue-range hits. GO terms attach function/process/location labels with evidence codes. CATH codes position the fold in a four-level structural taxonomy. Organism is the NCBI-taxonomy species name.

— Where its atoms are —

Atomic coordinates in PDBx/mmCIF format — the same representation the Protein Data Bank distributes. Each line of the _atom_site loop places one backbone atom in Cartesian space (units: ångströms, origin: arbitrary).

The six renders are orthographic views along the three Cartesian axes in both directions. Representation (cartoon, sticks, or surface) and color scheme (sequence-rainbow or by-chain) vary across proteins so the training set covers all the common visualization conventions.

— Local backbone conformation —

Eight-state secondary structure (DSSP): H is the canonical α-helix, G the tighter 3₁₀-helix, I the wider π-helix; E/B are β-structure, T and S are turns and bends, and '-' is everything else. DSSP derives these from the pattern of main-chain N–H···O=C hydrogen bonds, not from the sequence.

P-SEA three-state annotation labels each residue as helix, strand, or coil based purely on the geometry of the Cα trace. It serves as a fallback when the full backbone (and thus DSSP) is unavailable.

The φ/ψ torsion pair specifies the backbone conformation at each residue. φ rotates about the N–Cα bond, ψ about the Cα–C bond. Steric clashes forbid most of the (φ, ψ) plane — the allowed regions (α-helix basin, β-sheet basin, left-handed helix) are the Ramachandran-allowed regions.

— Global shape and packing —

The geometric summary reports three shape descriptors. Rg (radius of gyration) measures how spread out the Cα atoms are about their centre of mass; compact globular proteins have small Rg, elongated or unfolded ones large. Cα contacts (<8 Å, |i−j|>4) count long-range residue pairs in spatial proximity — high for tightly packed folds, near zero for rods or random coil. The bounding-box extents give the protein's footprint along x, y, z in Å.

Solvent-accessible surface area (SASA) is the area in Å² traced out by the centre of a 1.4 Å probe sphere (a water molecule) rolled over the protein's van der Waals surface (Shrake–Rupley / Lee–Richards construction). Buried residues have near-zero SASA; fully exposed residues can exceed 200 Å². The total SASA scales roughly with the number of surface residues.

The contact map is a binary N×N matrix image: pixel (i, j) is dark where Cα_i and Cα_j are within 8 Å and |i−j|>4. Because the |i−j|>4 filter removes local helical contacts, off-diagonal stripes parallel to the main diagonal indicate parallel β-sheets; stripes perpendicular to it indicate antiparallel β-sheets. The Ramachandran plot scatters every residue's (φ, ψ) pair against the sterically allowed regions. The PAE heatmap renders the predicted-aligned-error matrix.

— Structural neighborhood —

3Di is Foldseek's structural alphabet. Each residue is assigned one of twenty discrete states based on how its Cα sits relative to its spatial (not sequential) neighbors. Aligning 3Di strings finds structural homologs roughly as well as full 3D super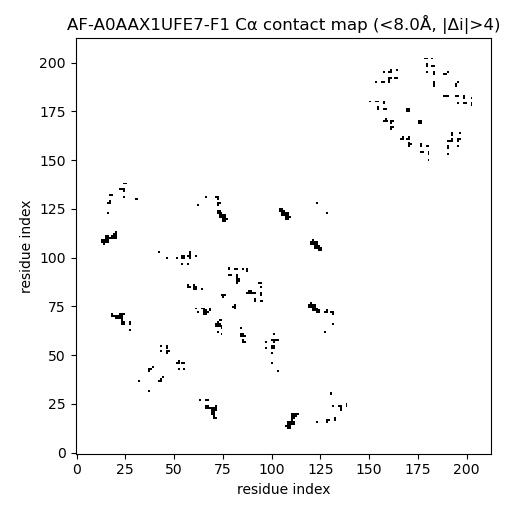position, but orders of magnitude faster.

Nearest PDB neighbors are the top structural matches found by Foldseek when searching this structure against the entire Protein Data Bank. Each hit reports a TM-score (0 to 1; >0.5 almost always implies the same fold) and an E-value. These are *structural* homologs — they may share no detectable sequence similarity.

— Confidence and disorder —

For AlphaFold models, the B-factor field carries pLDDT — the model's own estimate of local accuracy on a 0–100 scale. Regions with pLDDT<50 should be treated as essentially unmodeled; they often correspond to intrinsically disordered segments.

Crystallographic B-factors measure how much each atom's electron density is smeared out, in Å². They rise in mobile loops and surface residues and fall in the buried interior. In AlphaFold models this column is repurposed to hold pLDDT instead.

Predicted aligned error is AlphaFold's pairwise confidence. Unlike pLDDT (per-residue), PAE is per-residue-pair and captures whether two parts of the structure are correctly placed relative to each other. Units are ångströms of expected positional error.